Protein AF-A0A183NG36-F1 (afdb_monomer_lite)

Foldseek 3Di:
DDDDDLVSLVVLLVVLVVVLVVLVVVLVVVVVVLVVVVVVLLVVLVVLLVVVCVLCVLVVNNVVNVVDDRDDDDCVRCVVVVVDDDVVNVPDDDDDDPVRVVVVVVVVVVVVVVVVVVVVPCPVQVVCCVVPVRDPDCDVSNVLVDQDDDPPCVVVVPDPVPQDPVNVVVVVVNVVVRVVSVVVVVVVNVVSVVVSVVSVVVSVVSVVVSVVVVVVSVVVVVVSVVVSVVSVVSSVVSVVVSVVVVVVVVVVVVVVVVVVVVVVVVVVVVVVVVVVVVVVVVVVVVVVVVVVVLVVVVVVLCVVCVPPDDPVSVVVVVVSVPDDD

Structure (mmCIF, N/CA/C/O backbone):
data_AF-A0A183NG36-F1
#
_entry.id   AF-A0A183NG36-F1
#
loop_
_atom_site.group_PDB
_atom_site.id
_atom_site.type_symbol
_atom_site.label_atom_id
_atom_site.label_alt_id
_atom_site.label_comp_id
_atom_site.label_asym_id
_atom_site.label_entity_id
_atom_site.label_seq_id
_atom_site.pdbx_PDB_ins_code
_atom_site.Cartn_x
_atom_site.Cartn_y
_atom_site.Cartn_z
_atom_site.occupancy
_atom_site.B_iso_or_equiv
_atom_site.auth_seq_id
_atom_site.auth_comp_id
_atom_site.auth_asym_id
_atom_site.auth_atom_id
_atom_site.pdbx_PDB_model_num
ATOM 1 N N . MET A 1 1 ? -9.275 17.045 21.429 1.00 50.78 1 MET A N 1
ATOM 2 C CA . MET A 1 1 ? -10.747 17.154 21.447 1.00 50.78 1 MET A CA 1
ATOM 3 C C . MET A 1 1 ? -11.249 16.212 22.514 1.00 50.78 1 MET A C 1
ATOM 5 O O . MET A 1 1 ? -11.028 15.014 22.388 1.00 50.78 1 MET A O 1
ATOM 9 N N . GLU A 1 2 ? -11.826 16.744 23.582 1.00 58.56 2 GLU A N 1
ATOM 10 C CA . GLU A 1 2 ? -12.482 15.920 24.596 1.00 58.56 2 GLU A CA 1
ATOM 11 C C . GLU A 1 2 ? -13.844 15.473 24.047 1.00 58.56 2 GLU A C 1
ATOM 13 O O . GLU A 1 2 ? -14.632 16.294 23.582 1.00 58.56 2 GLU A O 1
ATOM 18 N N . LEU A 1 3 ? -14.077 14.160 24.006 1.00 77.44 3 LEU A N 1
ATOM 19 C CA . LEU A 1 3 ? -15.321 13.553 23.525 1.00 77.44 3 LEU A CA 1
ATOM 20 C C . LEU A 1 3 ? -16.112 13.085 24.741 1.00 77.44 3 LEU A C 1
ATOM 22 O O . LEU A 1 3 ? -15.644 12.216 25.477 1.00 77.44 3 LEU A O 1
ATOM 26 N N . TYR A 1 4 ? -17.306 13.639 24.936 1.00 76.81 4 TYR A N 1
ATOM 27 C CA . TYR A 1 4 ? -18.044 13.460 26.187 1.00 76.81 4 TYR A CA 1
ATOM 28 C C . TYR A 1 4 ? -19.113 12.369 26.110 1.00 76.81 4 TYR A C 1
ATOM 30 O O . TYR A 1 4 ? -19.394 11.723 27.112 1.00 76.81 4 TYR A O 1
ATOM 38 N N . THR A 1 5 ? -19.695 12.117 24.934 1.00 87.12 5 THR A N 1
ATOM 39 C CA . THR A 1 5 ? -20.793 11.141 24.789 1.00 87.12 5 THR A CA 1
ATOM 40 C C . THR A 1 5 ? -20.384 9.892 24.007 1.00 87.12 5 THR A C 1
ATOM 42 O O . THR A 1 5 ? -19.559 9.960 23.091 1.00 87.12 5 THR A O 1
ATOM 45 N N . ARG A 1 6 ? -21.022 8.749 24.313 1.00 89.25 6 ARG A N 1
ATOM 46 C CA . ARG A 1 6 ? -20.859 7.477 23.577 1.00 89.25 6 ARG A CA 1
ATOM 47 C C . ARG A 1 6 ? -21.038 7.666 22.066 1.00 89.25 6 ARG A C 1
ATOM 49 O O . ARG A 1 6 ? -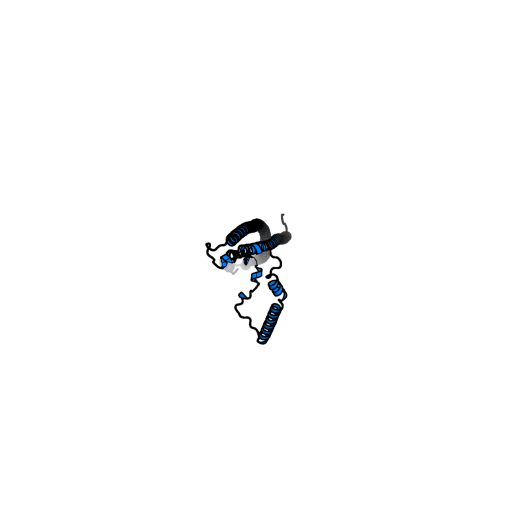20.209 7.212 21.281 1.00 89.25 6 ARG A O 1
ATOM 56 N N . MET A 1 7 ? -22.073 8.405 21.659 1.00 90.62 7 MET A N 1
ATOM 57 C CA . MET A 1 7 ? -22.365 8.666 20.243 1.00 90.62 7 MET A CA 1
ATOM 58 C C . MET A 1 7 ? -21.278 9.506 19.568 1.00 90.62 7 MET A C 1
ATOM 60 O O . MET A 1 7 ? -20.852 9.165 18.469 1.00 90.62 7 MET A O 1
ATOM 64 N N . GLN A 1 8 ? -20.763 10.552 20.227 1.00 91.81 8 GLN A N 1
ATOM 65 C CA . GLN A 1 8 ? -19.643 11.339 19.691 1.00 91.81 8 GLN A CA 1
ATOM 66 C C . GLN A 1 8 ? -18.391 10.479 19.477 1.00 91.81 8 GLN A C 1
ATOM 68 O O . GLN A 1 8 ? -17.745 10.603 18.440 1.00 91.81 8 GLN A O 1
ATOM 73 N N . LYS A 1 9 ? -18.071 9.568 20.409 1.00 91.88 9 LYS A N 1
ATOM 74 C CA . LYS A 1 9 ? -16.946 8.626 20.255 1.00 91.88 9 LYS A CA 1
ATOM 75 C C . LYS A 1 9 ? -17.150 7.696 19.050 1.00 91.88 9 LYS A C 1
ATOM 77 O O . LYS A 1 9 ? -16.212 7.485 18.284 1.00 91.88 9 LYS A O 1
ATOM 82 N N . ILE A 1 10 ? -18.365 7.177 18.847 1.00 93.12 10 ILE A N 1
ATOM 83 C CA . ILE A 1 10 ? -18.702 6.316 17.698 1.00 93.12 10 ILE A CA 1
ATOM 84 C C . ILE A 1 10 ? -18.588 7.088 16.379 1.00 93.12 10 ILE A C 1
ATOM 86 O O . ILE A 1 10 ? -17.933 6.612 15.451 1.00 93.12 10 ILE A O 1
ATOM 90 N N . TYR A 1 11 ? -19.162 8.291 16.294 1.00 94.75 11 TYR A N 1
ATOM 91 C CA . TYR A 1 11 ? -19.047 9.124 15.096 1.00 94.75 11 TYR A CA 1
ATOM 92 C C . TYR A 1 11 ? -17.594 9.487 14.796 1.00 94.75 11 TYR A C 1
ATOM 94 O O . TYR A 1 11 ? -17.170 9.395 13.647 1.00 94.75 11 TYR A O 1
ATOM 102 N N . GLN A 1 12 ? -16.798 9.799 15.821 1.00 94.25 12 GLN A N 1
ATOM 103 C CA . GLN A 1 12 ? -15.377 10.069 15.641 1.00 94.25 12 GLN A CA 1
ATOM 104 C C . GLN A 1 12 ? -14.630 8.859 15.062 1.00 94.25 12 GLN A C 1
ATOM 106 O O . GLN A 1 12 ? -13.787 9.037 14.188 1.00 94.25 12 GLN A O 1
ATOM 111 N N . ILE A 1 13 ? -14.946 7.630 15.491 1.00 95.00 13 ILE A N 1
ATOM 112 C CA . ILE A 1 13 ? -14.357 6.418 14.898 1.00 95.00 13 ILE A CA 1
ATOM 113 C C . ILE A 1 13 ? -14.669 6.342 13.399 1.00 95.00 13 ILE A C 1
ATOM 115 O O . ILE A 1 13 ? -13.782 6.016 12.613 1.00 95.00 13 ILE A O 1
ATOM 119 N N . VAL A 1 14 ? -15.906 6.640 12.994 1.00 96.12 14 VAL A N 1
ATOM 120 C CA . VAL A 1 14 ? -16.302 6.628 11.576 1.00 96.12 14 VAL A CA 1
ATOM 121 C C . VAL A 1 14 ? -15.552 7.703 10.787 1.00 96.12 14 VAL A C 1
ATOM 123 O O . VAL A 1 14 ? -15.008 7.401 9.730 1.00 96.12 14 VAL A O 1
ATOM 126 N N . LEU A 1 15 ? -15.442 8.921 11.324 1.00 95.94 15 LEU A N 1
ATOM 127 C CA . LEU A 1 15 ? -14.707 10.016 10.681 1.00 95.94 15 LEU A CA 1
ATOM 128 C C . LEU A 1 15 ? -13.212 9.710 10.527 1.00 95.94 15 LEU A C 1
ATOM 130 O O . LEU A 1 15 ? -12.635 9.990 9.482 1.00 95.94 15 LEU A O 1
ATOM 134 N N . ILE A 1 16 ? -12.583 9.102 11.537 1.00 95.69 16 ILE A N 1
ATOM 135 C CA . ILE A 1 16 ? -11.169 8.710 11.450 1.00 95.69 16 ILE A CA 1
ATOM 136 C C . ILE A 1 16 ? -10.981 7.593 10.414 1.00 95.69 16 ILE A C 1
ATOM 138 O O . ILE A 1 16 ? -10.020 7.623 9.652 1.00 95.69 16 ILE A O 1
ATOM 142 N N . LYS A 1 17 ? -11.908 6.629 10.330 1.00 96.50 17 LYS A N 1
ATOM 143 C CA . LYS A 1 17 ? -11.871 5.600 9.277 1.00 96.50 17 LYS A CA 1
ATOM 144 C C . LYS A 1 17 ? -11.971 6.205 7.877 1.00 96.50 17 LYS A C 1
ATOM 146 O O . LYS A 1 17 ? -11.234 5.776 6.994 1.00 96.50 17 LYS A O 1
ATOM 151 N N . ASP A 1 18 ? -12.845 7.191 7.685 1.00 96.88 18 ASP A N 1
ATOM 152 C CA . ASP A 1 18 ? -12.951 7.919 6.417 1.00 96.88 18 ASP A CA 1
ATOM 153 C C . ASP A 1 18 ? -11.660 8.693 6.106 1.00 96.88 18 ASP A C 1
ATOM 155 O O . ASP A 1 18 ? -11.151 8.632 4.991 1.00 96.88 18 ASP A O 1
ATOM 159 N N . ALA A 1 19 ? -11.053 9.342 7.105 1.00 95.75 19 ALA A N 1
ATOM 160 C CA . ALA A 1 19 ? -9.759 10.004 6.939 1.00 95.75 19 ALA A CA 1
ATOM 161 C C . ALA A 1 19 ? -8.656 9.020 6.505 1.00 95.75 19 ALA A C 1
ATOM 163 O O . ALA A 1 19 ? -7.934 9.304 5.550 1.00 95.75 19 ALA A O 1
ATOM 164 N N . ILE A 1 20 ? -8.570 7.840 7.134 1.00 96.38 20 ILE A N 1
ATOM 165 C CA . ILE A 1 20 ? -7.641 6.768 6.732 1.00 96.38 20 ILE A CA 1
ATOM 166 C C . ILE A 1 20 ? -7.901 6.342 5.286 1.00 96.38 20 ILE A C 1
ATOM 168 O O . ILE A 1 20 ? -6.954 6.177 4.517 1.00 96.38 20 ILE A O 1
ATOM 172 N N . TYR A 1 21 ? -9.169 6.164 4.904 1.00 96.81 21 TYR A N 1
ATOM 173 C CA . TYR A 1 21 ? -9.532 5.801 3.537 1.00 96.81 21 TYR A CA 1
ATOM 174 C C . TYR A 1 21 ? -9.052 6.854 2.530 1.00 96.81 21 TYR A C 1
ATOM 176 O O . TYR A 1 21 ? -8.354 6.506 1.582 1.00 96.81 21 TYR A O 1
ATOM 184 N N . ARG A 1 22 ? -9.306 8.142 2.785 1.00 96.25 22 ARG A N 1
ATOM 185 C CA . ARG A 1 22 ? -8.840 9.248 1.928 1.00 96.25 22 ARG A CA 1
ATOM 186 C C . ARG A 1 22 ? -7.319 9.337 1.845 1.00 96.25 22 ARG A C 1
ATOM 188 O O . ARG A 1 22 ? -6.784 9.654 0.787 1.00 96.25 22 ARG A O 1
ATOM 195 N N . MET A 1 23 ? -6.611 9.066 2.942 1.00 94.44 23 MET A N 1
ATOM 196 C CA . MET A 1 23 ? -5.145 9.026 2.943 1.00 94.44 23 MET A CA 1
ATOM 197 C C . MET A 1 23 ? -4.617 7.903 2.047 1.00 94.44 23 MET A C 1
ATOM 199 O O . MET A 1 23 ? -3.706 8.139 1.257 1.00 94.44 23 MET A O 1
ATOM 203 N N . LYS A 1 24 ? -5.218 6.708 2.135 1.00 95.12 24 LYS A N 1
ATOM 204 C CA . LYS A 1 24 ? -4.894 5.574 1.260 1.00 95.12 24 LYS A CA 1
ATOM 205 C C . LYS A 1 24 ? -5.210 5.897 -0.198 1.00 95.12 24 LYS A C 1
ATOM 207 O O . LYS A 1 24 ? -4.353 5.721 -1.049 1.00 95.12 24 LYS A O 1
ATOM 212 N N . GLU A 1 25 ? -6.391 6.441 -0.479 1.00 96.44 25 GLU A N 1
ATOM 213 C CA . GLU A 1 25 ? -6.803 6.815 -1.836 1.00 96.44 25 GLU A CA 1
ATOM 214 C C . GLU A 1 25 ? -5.874 7.876 -2.453 1.00 96.44 25 GLU A C 1
ATOM 216 O O . GLU A 1 25 ? -5.481 7.766 -3.610 1.00 96.44 25 GLU A O 1
ATOM 221 N N . SER A 1 26 ? -5.478 8.886 -1.673 1.00 95.12 26 SER A N 1
ATOM 222 C CA . SER A 1 26 ? -4.549 9.932 -2.114 1.00 95.12 26 SER A CA 1
ATOM 223 C C . SER A 1 26 ? -3.155 9.388 -2.437 1.00 95.12 26 SER A C 1
ATOM 225 O O . SER A 1 26 ? -2.530 9.823 -3.406 1.00 95.12 26 SER A O 1
ATOM 227 N N . PHE A 1 27 ? -2.661 8.430 -1.646 1.00 95.31 27 PHE A N 1
ATOM 228 C CA . PHE A 1 27 ? -1.394 7.768 -1.944 1.00 95.31 27 PHE A CA 1
ATOM 229 C C . PHE A 1 27 ? -1.512 6.846 -3.161 1.00 95.31 27 PHE A C 1
ATOM 231 O O . PHE A 1 27 ? -0.643 6.889 -4.024 1.00 95.31 27 PHE A O 1
ATOM 238 N N . ASN A 1 28 ? -2.593 6.069 -3.265 1.00 94.12 28 ASN A N 1
ATOM 239 C CA . ASN A 1 28 ? -2.817 5.174 -4.399 1.00 94.12 28 ASN A CA 1
ATOM 240 C C . ASN A 1 28 ? -2.836 5.947 -5.722 1.00 94.12 28 ASN A C 1
ATOM 242 O O . ASN A 1 28 ? -2.133 5.558 -6.638 1.00 94.12 28 ASN A O 1
ATOM 246 N N . LYS A 1 29 ? -3.499 7.111 -5.787 1.00 95.50 29 LYS A N 1
ATOM 247 C CA . LYS A 1 29 ? -3.456 7.978 -6.980 1.00 95.50 29 LYS A CA 1
ATOM 248 C C . LYS A 1 29 ? -2.029 8.380 -7.369 1.00 95.50 29 LYS A C 1
ATOM 250 O O . LYS A 1 29 ? -1.666 8.304 -8.534 1.00 95.50 29 LYS A O 1
ATOM 255 N N . GLN A 1 30 ? -1.204 8.767 -6.394 1.00 93.19 30 GLN A N 1
ATOM 256 C CA . GLN A 1 30 ? 0.207 9.094 -6.647 1.00 93.19 30 GLN A CA 1
ATOM 257 C C . GLN A 1 30 ? 1.020 7.872 -7.091 1.00 93.19 30 GLN A C 1
ATOM 259 O O . GLN A 1 30 ? 1.958 8.011 -7.874 1.00 93.19 30 GLN A O 1
ATOM 264 N N . PHE A 1 31 ? 0.694 6.689 -6.572 1.00 93.19 31 PHE A N 1
ATOM 265 C CA . PHE A 1 31 ? 1.330 5.439 -6.967 1.00 93.19 31 PHE A CA 1
ATOM 266 C C . PHE A 1 31 ? 0.948 5.045 -8.399 1.00 93.19 31 PHE A C 1
ATOM 268 O O . PHE A 1 31 ? 1.836 4.717 -9.179 1.00 93.19 31 PHE A O 1
ATOM 275 N N . ASP A 1 32 ? -0.327 5.164 -8.767 1.00 92.44 32 ASP A N 1
ATOM 276 C CA . ASP A 1 32 ? -0.828 4.884 -10.116 1.00 92.44 32 ASP A CA 1
ATOM 277 C C . ASP A 1 32 ? -0.183 5.829 -11.146 1.00 92.44 32 ASP A C 1
ATOM 279 O O . ASP A 1 32 ? 0.342 5.384 -12.165 1.00 92.44 32 ASP A O 1
ATOM 283 N N . GLU A 1 33 ? -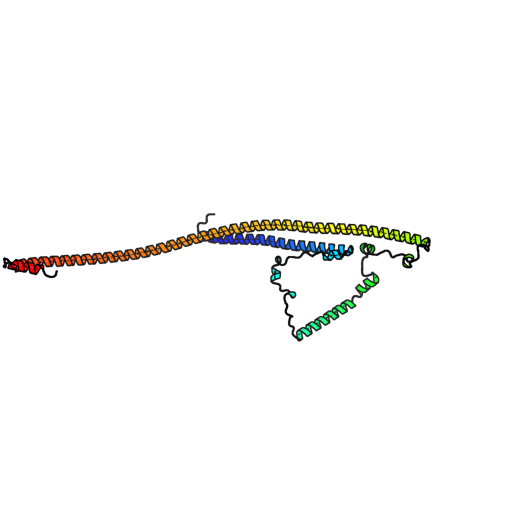0.095 7.129 -10.835 1.00 93.12 33 GLU A N 1
ATOM 284 C CA . GLU A 1 33 ? 0.644 8.101 -11.654 1.00 93.12 33 GLU A CA 1
ATOM 285 C C . GLU A 1 33 ? 2.124 7.707 -11.825 1.00 93.12 33 GLU A C 1
ATOM 287 O O . GLU A 1 33 ? 2.715 7.880 -12.894 1.00 93.12 33 GLU A O 1
ATOM 292 N N . PHE A 1 34 ? 2.754 7.176 -10.774 1.00 91.88 34 PHE A N 1
ATOM 293 C CA . PHE A 1 34 ? 4.143 6.723 -10.832 1.00 91.88 34 PHE A CA 1
ATOM 294 C C . PHE A 1 34 ? 4.308 5.432 -11.644 1.00 91.88 34 PHE A C 1
ATOM 296 O O . PHE A 1 34 ? 5.293 5.271 -12.369 1.00 91.88 34 PHE A O 1
ATOM 303 N N . TYR A 1 35 ? 3.327 4.536 -11.574 1.00 90.25 35 TYR A N 1
ATOM 304 C CA . TYR A 1 35 ? 3.270 3.325 -12.382 1.00 90.25 35 TYR A CA 1
ATOM 305 C C . TYR A 1 35 ? 3.167 3.659 -13.881 1.00 90.25 35 TYR A C 1
ATOM 307 O O . TYR A 1 35 ? 3.942 3.138 -14.688 1.00 90.25 35 TYR A O 1
ATOM 315 N N . GLU A 1 36 ? 2.315 4.617 -14.261 1.00 91.12 36 GLU A N 1
ATOM 316 C CA . GLU A 1 36 ? 2.234 5.115 -15.643 1.00 91.12 36 GLU A CA 1
ATOM 317 C C . GLU A 1 36 ? 3.553 5.748 -16.113 1.00 91.12 36 GLU A C 1
ATOM 319 O O . GLU A 1 36 ? 4.013 5.504 -17.236 1.00 91.12 36 GLU A O 1
ATOM 324 N N . LYS A 1 37 ? 4.218 6.522 -15.244 1.00 91.25 37 LYS A N 1
ATOM 325 C CA . LYS A 1 37 ? 5.555 7.057 -15.540 1.00 91.25 37 LYS A CA 1
ATOM 326 C C . LYS A 1 37 ? 6.561 5.943 -15.796 1.00 91.25 37 LYS A C 1
ATOM 328 O O . LYS A 1 37 ? 7.312 6.033 -16.767 1.00 91.25 37 LYS A O 1
ATOM 333 N N . LYS A 1 38 ? 6.565 4.881 -14.983 1.00 90.75 38 LYS A N 1
ATOM 334 C CA . LYS A 1 38 ? 7.438 3.717 -15.194 1.00 90.75 38 LYS A CA 1
ATOM 335 C C . LYS A 1 38 ? 7.201 3.087 -16.566 1.00 90.75 38 LYS A C 1
ATOM 337 O O . LYS A 1 38 ? 8.166 2.846 -17.292 1.00 90.75 38 LYS A O 1
ATOM 342 N N . ALA A 1 39 ? 5.941 2.893 -16.961 1.00 90.06 39 ALA A N 1
ATOM 343 C CA . ALA A 1 39 ? 5.592 2.372 -18.284 1.00 90.06 39 ALA A CA 1
ATOM 344 C C . ALA A 1 39 ? 6.126 3.269 -19.418 1.00 90.06 39 ALA A C 1
ATOM 346 O O . ALA A 1 39 ? 6.717 2.782 -20.386 1.00 90.06 39 ALA A O 1
ATOM 347 N N . SER A 1 40 ? 5.993 4.590 -19.271 1.00 90.69 40 SER A N 1
ATOM 348 C CA . SER A 1 40 ? 6.526 5.573 -20.222 1.00 90.69 40 SER A CA 1
ATOM 349 C C . SER A 1 40 ? 8.060 5.538 -20.305 1.00 90.69 40 SER A C 1
ATOM 351 O O . SER A 1 40 ? 8.625 5.496 -21.403 1.00 90.69 40 SER A O 1
ATOM 353 N N . HIS A 1 41 ? 8.754 5.473 -19.164 1.00 89.88 41 HIS A N 1
ATOM 354 C CA . HIS A 1 41 ? 10.213 5.348 -19.117 1.00 89.88 41 HIS A CA 1
ATOM 355 C C . HIS A 1 41 ? 10.701 4.039 -19.744 1.00 89.88 41 HIS A C 1
ATOM 357 O O . HIS A 1 41 ? 11.650 4.064 -20.529 1.00 89.88 41 HIS A O 1
ATOM 363 N N . LEU A 1 42 ? 10.029 2.916 -19.478 1.00 89.56 42 LEU A N 1
ATOM 364 C CA . LEU A 1 42 ? 10.331 1.628 -20.105 1.00 89.56 42 LEU A CA 1
ATOM 365 C C . LEU A 1 42 ? 10.155 1.685 -21.624 1.00 89.56 42 LEU A C 1
ATOM 367 O O . LEU A 1 42 ? 11.053 1.260 -22.352 1.00 89.56 42 LEU A O 1
ATOM 371 N N . SER A 1 43 ? 9.057 2.267 -22.111 1.00 89.31 43 SER A N 1
ATOM 372 C CA . SER A 1 43 ? 8.827 2.476 -23.546 1.00 89.31 43 SER A CA 1
ATOM 373 C C . SER A 1 43 ? 9.931 3.336 -24.174 1.00 89.31 43 SER A C 1
ATOM 375 O O . SER A 1 43 ? 10.532 2.962 -25.185 1.00 89.31 43 SER A O 1
ATOM 377 N N . ASN A 1 44 ? 10.306 4.442 -23.525 1.00 90.62 44 ASN A N 1
ATOM 378 C CA . ASN A 1 44 ? 11.401 5.297 -23.980 1.00 90.62 44 ASN A CA 1
ATOM 379 C C . ASN A 1 44 ? 12.735 4.526 -24.045 1.00 90.62 44 ASN A C 1
ATOM 381 O O . ASN A 1 44 ? 13.409 4.538 -25.078 1.00 90.62 44 ASN A O 1
ATOM 385 N N . ILE A 1 45 ? 13.083 3.766 -23.002 1.00 89.75 45 ILE A N 1
ATOM 386 C CA . ILE A 1 45 ? 14.284 2.920 -22.996 1.00 89.75 45 ILE A CA 1
ATOM 387 C C . ILE A 1 45 ? 14.219 1.874 -24.120 1.00 89.75 45 ILE A C 1
ATOM 389 O O . ILE A 1 45 ? 15.213 1.668 -24.810 1.00 89.75 45 ILE A O 1
ATOM 393 N N . GLN A 1 46 ? 13.064 1.261 -24.390 1.00 88.56 46 GLN A N 1
ATOM 394 C CA . GLN A 1 46 ? 12.903 0.308 -25.494 1.00 88.56 46 GLN A CA 1
ATOM 395 C C . GLN A 1 46 ? 13.132 0.949 -26.873 1.00 88.56 46 GLN A C 1
ATOM 397 O O . GLN A 1 46 ? 13.770 0.333 -27.735 1.00 88.56 46 GLN A O 1
ATOM 402 N N . THR A 1 47 ? 12.681 2.189 -27.094 1.00 89.19 47 THR A N 1
ATOM 403 C CA . THR A 1 47 ? 12.966 2.911 -28.350 1.00 89.19 47 THR A CA 1
ATOM 404 C C . THR A 1 47 ? 14.461 3.207 -28.506 1.00 89.19 47 THR A C 1
ATOM 406 O O . THR A 1 47 ? 15.035 2.956 -29.571 1.00 89.19 47 THR A O 1
ATOM 409 N N . LYS A 1 48 ? 15.130 3.638 -27.427 1.00 88.25 48 LYS A N 1
ATOM 410 C CA . LYS A 1 48 ? 16.583 3.868 -27.390 1.00 88.25 48 LYS A CA 1
ATOM 411 C C . LYS A 1 48 ? 17.372 2.575 -27.613 1.00 88.25 48 LYS A C 1
ATOM 413 O O . LYS A 1 48 ? 18.290 2.553 -28.431 1.00 88.25 48 LYS A O 1
ATOM 418 N N . LEU A 1 49 ? 16.964 1.468 -26.991 1.00 87.56 49 LEU A N 1
ATOM 419 C CA . LEU A 1 49 ? 17.549 0.141 -27.213 1.00 87.56 49 LEU A CA 1
ATOM 420 C C . LEU A 1 49 ? 17.355 -0.337 -28.656 1.00 87.56 49 LEU A C 1
ATOM 422 O O . LEU A 1 49 ? 18.259 -0.935 -29.234 1.00 87.56 49 LEU A O 1
ATOM 426 N N . SER A 1 50 ? 16.211 -0.041 -29.274 1.00 86.56 50 SER A N 1
ATOM 427 C CA . SER A 1 50 ? 15.970 -0.355 -30.688 1.00 86.56 50 SER A CA 1
ATOM 428 C C . SER A 1 50 ? 16.921 0.418 -31.606 1.00 86.56 50 SER A C 1
ATOM 430 O O . SER A 1 50 ? 17.430 -0.144 -32.575 1.00 86.56 50 SER A O 1
ATOM 432 N N . ARG A 1 51 ? 17.229 1.680 -31.277 1.00 86.56 51 ARG A N 1
ATOM 433 C CA . ARG A 1 51 ? 18.263 2.465 -31.968 1.00 86.56 51 ARG A CA 1
ATOM 434 C C . ARG A 1 51 ? 19.661 1.879 -31.754 1.00 86.56 51 ARG A C 1
ATOM 436 O O . ARG A 1 51 ? 20.382 1.711 -32.730 1.00 86.56 51 ARG A O 1
ATOM 443 N N . ILE A 1 52 ? 20.011 1.477 -30.531 1.00 86.56 52 ILE A N 1
ATOM 444 C CA . ILE A 1 52 ? 21.284 0.791 -30.236 1.00 86.56 52 ILE A CA 1
ATOM 445 C C . ILE A 1 52 ? 21.425 -0.502 -31.059 1.00 86.56 52 ILE A C 1
ATOM 447 O O . ILE A 1 52 ? 22.483 -0.759 -31.630 1.00 86.56 52 ILE A O 1
ATOM 451 N N . ARG A 1 53 ? 20.353 -1.296 -31.195 1.00 85.62 53 ARG A N 1
ATOM 452 C CA . ARG A 1 53 ? 20.349 -2.508 -32.037 1.00 85.62 53 ARG A CA 1
ATOM 453 C C . ARG A 1 53 ? 20.618 -2.198 -33.511 1.00 85.62 53 ARG A C 1
ATOM 455 O O . ARG A 1 53 ? 21.372 -2.935 -34.145 1.00 85.62 53 ARG A O 1
ATOM 462 N N . LYS A 1 54 ? 20.040 -1.114 -34.046 1.00 84.38 54 LYS A N 1
ATOM 463 C CA . LYS A 1 54 ? 20.329 -0.644 -35.413 1.00 84.38 54 LYS A CA 1
ATOM 464 C C . LYS A 1 54 ? 21.805 -0.277 -35.557 1.00 84.38 54 LYS A C 1
ATOM 466 O O . LYS A 1 54 ? 22.478 -0.856 -36.398 1.00 84.38 54 LYS A O 1
ATOM 471 N N . ILE A 1 55 ? 22.339 0.528 -34.637 1.00 83.44 55 ILE A N 1
ATOM 472 C CA . ILE A 1 55 ? 23.750 0.938 -34.669 1.00 83.44 55 ILE A CA 1
ATOM 473 C C . ILE A 1 55 ? 24.703 -0.269 -34.575 1.00 83.44 55 ILE A C 1
ATOM 475 O O . ILE A 1 55 ? 25.684 -0.338 -35.308 1.00 83.44 55 ILE A O 1
ATOM 479 N N . HIS A 1 56 ? 24.415 -1.273 -33.739 1.00 82.12 56 HIS A N 1
ATOM 480 C CA . HIS A 1 56 ? 25.217 -2.507 -33.702 1.00 82.12 56 HIS A CA 1
ATOM 481 C C . HIS A 1 56 ? 25.134 -3.332 -34.992 1.00 82.12 56 HIS A C 1
ATOM 483 O O . HIS A 1 56 ? 26.101 -4.012 -35.346 1.00 82.12 56 HIS A O 1
ATOM 489 N N . THR A 1 57 ? 23.999 -3.276 -35.693 1.00 81.81 57 THR A N 1
ATOM 490 C CA . THR A 1 57 ? 23.841 -3.891 -37.017 1.00 81.81 57 THR A CA 1
ATOM 491 C C . THR A 1 57 ? 24.695 -3.149 -38.048 1.00 81.81 57 THR A C 1
ATOM 493 O O . THR A 1 57 ? 25.420 -3.789 -38.808 1.00 81.81 57 THR A O 1
ATOM 496 N N . ASP A 1 58 ? 24.700 -1.814 -38.009 1.00 79.50 58 ASP A N 1
ATOM 497 C CA . ASP A 1 58 ? 25.512 -0.967 -38.892 1.00 79.50 58 ASP A CA 1
ATOM 498 C C . ASP A 1 58 ? 27.017 -1.109 -38.644 1.00 79.50 58 ASP A C 1
ATOM 500 O O . ASP A 1 58 ? 27.805 -1.120 -39.590 1.00 79.50 58 ASP A O 1
ATOM 504 N N . LEU A 1 59 ? 27.420 -1.320 -37.389 1.00 77.50 59 LEU A N 1
ATOM 505 C CA . LEU A 1 59 ? 28.799 -1.624 -36.999 1.00 77.50 59 LEU A CA 1
ATOM 506 C C . LEU A 1 59 ? 29.223 -3.073 -37.304 1.00 77.50 59 LEU A C 1
ATOM 508 O O . LEU A 1 59 ? 30.367 -3.434 -37.026 1.00 77.50 59 LEU A O 1
ATOM 512 N N . GLN A 1 60 ? 28.331 -3.908 -37.857 1.00 72.12 60 GLN A N 1
ATOM 513 C CA . GLN A 1 60 ? 28.559 -5.337 -38.117 1.00 72.12 60 GLN A CA 1
ATOM 514 C C . GLN A 1 60 ? 29.008 -6.118 -36.868 1.00 72.12 60 GLN A C 1
ATOM 516 O O . GLN A 1 60 ? 29.765 -7.087 -36.949 1.00 72.12 60 GLN A O 1
ATOM 521 N N . GLN A 1 61 ? 28.511 -5.731 -35.690 1.00 71.00 61 GLN A N 1
ATOM 522 C CA . GLN A 1 61 ? 28.773 -6.403 -34.414 1.00 71.00 61 GLN A CA 1
ATOM 523 C C . GLN A 1 61 ? 27.496 -7.065 -33.861 1.00 71.00 61 GLN A C 1
ATOM 525 O O . GLN A 1 61 ? 27.034 -6.728 -32.768 1.00 71.00 61 GLN A O 1
ATOM 530 N N . PRO A 1 62 ? 26.915 -8.059 -34.564 1.00 64.00 62 PRO A N 1
ATOM 531 C CA . PRO A 1 62 ? 25.652 -8.677 -34.159 1.00 64.00 62 PRO A CA 1
ATOM 532 C C . PRO A 1 62 ? 25.768 -9.509 -32.874 1.00 64.00 62 PRO A C 1
ATOM 534 O O . PRO A 1 62 ? 24.762 -9.801 -32.232 1.00 64.00 62 PRO A O 1
ATOM 537 N N . HIS A 1 63 ? 26.984 -9.884 -32.467 1.00 67.19 63 HIS A N 1
ATOM 538 C CA . HIS A 1 63 ? 27.221 -10.615 -31.221 1.00 67.19 63 HIS A CA 1
ATOM 539 C C . HIS A 1 63 ? 26.827 -9.796 -29.980 1.00 67.19 63 HIS A C 1
ATOM 541 O O . HIS A 1 63 ? 26.312 -10.366 -29.022 1.00 67.19 63 HIS A O 1
ATOM 547 N N . LEU A 1 64 ? 26.976 -8.466 -30.024 1.00 68.06 64 LEU A N 1
ATOM 548 C CA . LEU A 1 64 ? 26.613 -7.570 -28.919 1.00 68.06 64 LEU A CA 1
ATOM 549 C C . LEU A 1 64 ? 25.095 -7.412 -28.762 1.00 68.06 64 LEU A C 1
ATOM 551 O O . LEU A 1 64 ? 24.613 -7.178 -27.659 1.00 68.06 64 LEU A O 1
ATOM 555 N N . ILE A 1 65 ? 24.324 -7.637 -29.832 1.00 68.19 65 ILE A N 1
ATOM 556 C CA . ILE A 1 65 ? 22.855 -7.553 -29.820 1.00 68.19 65 ILE A CA 1
ATOM 557 C C . ILE A 1 65 ? 22.244 -8.588 -28.865 1.00 68.19 65 ILE A C 1
ATOM 559 O O . ILE A 1 65 ? 21.247 -8.300 -28.206 1.00 68.19 65 ILE A O 1
ATOM 563 N N . LYS A 1 66 ? 22.862 -9.771 -28.736 1.00 63.38 66 LYS A N 1
ATOM 564 C CA . LYS A 1 66 ? 22.387 -10.839 -27.839 1.00 63.38 66 LYS A CA 1
ATOM 565 C C . LYS A 1 66 ? 22.465 -10.470 -26.356 1.00 63.38 66 LYS A C 1
ATOM 567 O O . LYS A 1 66 ? 21.727 -11.043 -25.564 1.00 63.38 66 LYS A O 1
ATOM 572 N N . HIS A 1 67 ? 23.332 -9.530 -25.987 1.00 66.31 67 HIS A N 1
ATOM 573 C CA . HIS A 1 67 ? 23.509 -9.095 -24.600 1.00 66.31 67 HIS A CA 1
ATOM 574 C C . HIS A 1 67 ? 22.565 -7.948 -24.198 1.00 66.31 67 HIS A C 1
ATOM 576 O O . HIS A 1 67 ? 22.485 -7.606 -23.022 1.00 66.31 67 HIS A O 1
ATOM 582 N N . LEU A 1 68 ? 21.823 -7.367 -25.149 1.00 70.44 68 LEU A N 1
ATOM 583 C CA . LEU A 1 68 ? 20.859 -6.293 -24.898 1.00 70.44 68 LEU A CA 1
ATOM 584 C C . LEU A 1 68 ? 19.492 -6.866 -24.501 1.00 70.44 68 LEU A C 1
ATOM 586 O O . LEU A 1 68 ? 18.575 -6.977 -25.326 1.00 70.44 68 LEU A O 1
ATOM 590 N N . THR A 1 69 ? 19.353 -7.203 -23.219 1.00 70.25 69 THR A N 1
ATOM 591 C CA . THR A 1 69 ? 18.065 -7.569 -22.620 1.00 70.25 69 THR A CA 1
ATOM 592 C C . THR A 1 69 ? 17.121 -6.368 -22.637 1.00 70.25 69 THR A C 1
ATOM 594 O O . THR A 1 69 ? 17.468 -5.279 -22.181 1.00 70.25 69 THR A O 1
ATOM 597 N N . SER A 1 70 ? 15.916 -6.554 -23.178 1.00 74.12 70 SER A N 1
ATOM 598 C CA . SER A 1 70 ? 14.866 -5.536 -23.110 1.00 74.12 70 SER A CA 1
ATOM 599 C C . SER A 1 70 ? 14.285 -5.497 -21.697 1.00 74.12 70 SER A C 1
ATOM 601 O O . SER A 1 70 ? 13.825 -6.542 -21.233 1.00 74.12 70 SER A O 1
ATOM 603 N N . PRO A 1 71 ? 14.266 -4.334 -21.027 1.00 78.44 71 PRO A N 1
ATOM 604 C CA . PRO A 1 71 ? 13.632 -4.210 -19.728 1.00 78.44 71 PRO A CA 1
ATOM 605 C C . PRO A 1 71 ? 12.120 -4.413 -19.878 1.00 78.44 71 PRO A C 1
ATOM 607 O O . PRO A 1 71 ? 11.501 -3.943 -20.842 1.00 78.44 71 PRO A O 1
ATOM 610 N N . LYS A 1 72 ? 11.561 -5.160 -18.932 1.00 80.38 72 LYS A N 1
ATOM 611 C CA . LYS A 1 72 ? 10.144 -5.504 -18.808 1.00 80.38 72 LYS A CA 1
ATOM 612 C C . LYS A 1 72 ? 9.728 -5.295 -17.355 1.00 80.38 72 LYS A C 1
ATOM 614 O O . LYS A 1 72 ? 10.599 -5.227 -16.488 1.00 80.38 72 LYS A O 1
ATOM 619 N N . PHE A 1 73 ? 8.425 -5.193 -17.121 1.00 81.56 73 PHE A N 1
ATOM 620 C CA . PHE A 1 73 ? 7.883 -5.303 -15.774 1.00 81.56 73 PHE A CA 1
ATOM 621 C C . PHE A 1 73 ? 8.198 -6.682 -15.199 1.00 81.56 73 PHE A C 1
ATOM 623 O O . PHE A 1 73 ? 8.258 -7.676 -15.934 1.00 81.56 73 PHE A O 1
ATOM 630 N N . ASP A 1 74 ? 8.458 -6.708 -13.899 1.00 82.19 74 ASP A N 1
ATOM 631 C CA . ASP A 1 74 ? 8.582 -7.956 -13.157 1.00 82.19 74 ASP A CA 1
ATOM 632 C C . ASP A 1 74 ? 7.173 -8.560 -12.981 1.00 82.19 74 ASP A C 1
ATOM 634 O O . ASP A 1 74 ? 6.230 -7.792 -12.765 1.00 82.19 74 ASP A O 1
ATOM 638 N N . PRO A 1 75 ? 6.982 -9.889 -13.082 1.00 78.44 75 PRO A N 1
ATOM 639 C CA . PRO A 1 75 ? 5.689 -10.521 -12.812 1.00 78.44 75 PRO A CA 1
ATOM 640 C C . PRO A 1 75 ? 5.048 -10.096 -11.481 1.00 78.44 75 PRO A C 1
ATOM 642 O O . PRO A 1 75 ? 3.828 -9.967 -11.406 1.00 78.44 75 PRO A O 1
ATOM 645 N N . ASP A 1 76 ? 5.854 -9.812 -10.453 1.00 80.62 76 ASP A N 1
ATOM 646 C CA . ASP A 1 76 ? 5.356 -9.360 -9.146 1.00 80.62 76 ASP A CA 1
ATOM 647 C C . ASP A 1 76 ? 4.743 -7.943 -9.181 1.00 80.62 76 ASP A C 1
ATOM 649 O O . ASP A 1 76 ? 3.977 -7.560 -8.293 1.00 80.62 76 ASP A O 1
ATOM 653 N N . GLU A 1 77 ? 5.061 -7.147 -10.203 1.00 80.25 77 GLU A N 1
ATOM 654 C CA . GLU A 1 77 ? 4.562 -5.779 -10.384 1.00 80.25 77 GLU A CA 1
ATOM 655 C C . GLU A 1 77 ? 3.250 -5.718 -11.174 1.00 80.25 77 GLU A C 1
ATOM 657 O O . GLU A 1 77 ? 2.578 -4.685 -11.169 1.00 80.25 77 GLU A O 1
ATOM 662 N N . GLU A 1 78 ? 2.874 -6.813 -11.837 1.00 79.94 78 GLU A N 1
ATOM 663 C CA . GLU A 1 78 ? 1.635 -6.946 -12.601 1.00 79.94 78 GLU A CA 1
ATOM 664 C C . GLU A 1 78 ? 0.754 -8.048 -11.989 1.00 79.94 78 GLU A C 1
ATOM 666 O O . GLU A 1 78 ? 0.597 -9.124 -12.570 1.00 79.94 78 GLU A O 1
ATOM 671 N N . PRO A 1 79 ? 0.110 -7.799 -10.831 1.00 75.44 79 PRO A N 1
ATOM 672 C CA . PRO A 1 79 ? -0.709 -8.809 -10.156 1.00 75.44 79 PRO A CA 1
ATOM 673 C C . PRO A 1 79 ? -1.895 -9.285 -11.008 1.00 75.44 79 PRO A C 1
ATOM 675 O O . PRO A 1 79 ? -2.437 -10.362 -10.769 1.00 75.44 79 PRO A O 1
ATOM 678 N N . GLU A 1 80 ? -2.297 -8.508 -12.017 1.00 78.62 80 GLU A N 1
ATOM 679 C CA . GLU A 1 80 ? -3.326 -8.894 -12.981 1.00 78.62 80 GLU A CA 1
ATOM 680 C C . GLU A 1 80 ? -2.915 -10.104 -13.833 1.00 78.62 80 GLU A C 1
ATOM 682 O O . GLU A 1 80 ? -3.782 -10.900 -14.198 1.00 78.62 80 GLU A O 1
ATOM 687 N N . GLN A 1 81 ? -1.613 -10.305 -14.084 1.00 75.75 81 GLN A N 1
ATOM 688 C CA . GLN A 1 81 ? -1.116 -11.471 -14.821 1.00 75.75 81 GLN A CA 1
ATOM 689 C C . GLN A 1 81 ? -1.428 -12.788 -14.107 1.00 75.75 81 GLN A C 1
ATOM 691 O O . GLN A 1 81 ? -1.638 -13.793 -14.775 1.00 75.75 81 GLN A O 1
ATOM 696 N N . LEU A 1 82 ? -1.562 -12.790 -12.775 1.00 76.69 82 LEU A N 1
ATOM 697 C CA . LEU A 1 82 ? -1.938 -13.987 -12.013 1.00 76.69 82 LEU A CA 1
ATOM 698 C C . LEU A 1 82 ? -3.321 -14.532 -12.412 1.00 76.69 82 LEU A C 1
ATOM 700 O O . LEU A 1 82 ? -3.599 -15.719 -12.251 1.00 76.69 82 LEU A O 1
ATOM 704 N N . PHE A 1 83 ? -4.208 -13.669 -12.914 1.00 80.38 83 PHE A N 1
ATOM 705 C CA . PHE A 1 83 ? -5.543 -14.063 -13.364 1.00 80.38 83 PHE A CA 1
ATOM 706 C C . PHE A 1 83 ? -5.584 -14.470 -14.841 1.00 80.38 83 PHE A C 1
ATOM 708 O O . PHE A 1 83 ? -6.623 -14.937 -15.314 1.00 80.38 83 PHE A O 1
ATOM 715 N N . ILE A 1 84 ? -4.483 -14.294 -15.574 1.00 80.56 84 ILE A N 1
ATOM 716 C CA . ILE A 1 84 ? -4.384 -14.611 -16.994 1.00 80.56 84 ILE A CA 1
ATOM 717 C C . ILE A 1 84 ? -3.686 -15.961 -17.128 1.00 80.56 84 ILE A C 1
ATOM 719 O O . ILE A 1 84 ? -2.484 -16.072 -16.929 1.00 80.56 84 ILE A O 1
ATOM 723 N N . VAL A 1 85 ? -4.447 -16.986 -17.509 1.00 79.81 85 VAL A N 1
ATOM 724 C CA . VAL A 1 85 ? -3.876 -18.295 -17.843 1.00 79.81 85 VAL A CA 1
ATOM 725 C C . VAL A 1 85 ? -3.288 -18.219 -19.245 1.00 79.81 85 VAL A C 1
ATOM 727 O O . VAL A 1 85 ? -4.008 -17.932 -20.207 1.00 79.81 85 VAL A O 1
ATOM 730 N N . THR A 1 86 ? -1.988 -18.466 -19.364 1.00 80.69 86 THR A N 1
ATOM 731 C CA . THR A 1 86 ? -1.320 -18.550 -20.667 1.00 80.69 86 THR A CA 1
ATOM 732 C C . THR A 1 86 ? -1.513 -19.937 -21.284 1.00 80.69 86 THR A C 1
ATOM 734 O O . THR A 1 86 ? -1.629 -20.934 -20.575 1.00 80.69 86 THR A O 1
ATOM 737 N N . ASP A 1 87 ? -1.547 -20.034 -22.618 1.00 80.06 87 ASP A N 1
ATOM 738 C CA . ASP A 1 87 ? -1.695 -21.329 -23.308 1.00 80.06 87 ASP A CA 1
ATOM 739 C C . ASP A 1 87 ? -0.556 -22.307 -22.951 1.00 80.06 87 ASP A C 1
ATOM 741 O O . ASP A 1 87 ? -0.762 -23.519 -22.939 1.00 80.06 87 ASP A O 1
ATOM 745 N N . ASP A 1 88 ? 0.617 -21.778 -22.590 1.00 81.38 88 ASP A N 1
ATOM 746 C CA . ASP A 1 88 ? 1.787 -22.548 -22.158 1.00 81.38 88 ASP A CA 1
ATOM 747 C C . ASP A 1 88 ? 1.591 -23.224 -20.784 1.00 81.38 88 ASP A C 1
ATOM 749 O O . ASP A 1 88 ? 2.224 -24.240 -20.492 1.00 81.38 88 ASP A O 1
ATOM 753 N N . GLU A 1 89 ? 0.694 -22.703 -19.940 1.00 81.25 89 GLU A N 1
ATOM 754 C CA . GLU A 1 89 ? 0.313 -23.322 -18.662 1.00 81.25 89 GLU A CA 1
ATOM 755 C C . GLU A 1 89 ? -0.678 -24.481 -18.853 1.00 81.25 89 GLU A C 1
ATOM 757 O O . GLU A 1 89 ? -0.822 -25.348 -17.982 1.00 81.25 89 GLU A O 1
ATOM 762 N N . ILE A 1 90 ? -1.351 -24.537 -20.006 1.00 79.69 90 ILE A N 1
ATOM 763 C CA . ILE A 1 90 ? -2.333 -25.568 -20.334 1.00 79.69 90 ILE A CA 1
ATOM 764 C C . ILE A 1 90 ? -1.617 -26.736 -21.018 1.00 79.69 90 ILE A C 1
ATOM 766 O O . ILE A 1 90 ? -1.471 -26.813 -22.232 1.00 79.69 90 ILE A O 1
ATOM 770 N N . THR A 1 91 ? -1.219 -27.718 -20.215 1.00 81.88 91 THR A N 1
ATOM 771 C CA . THR A 1 91 ? -0.554 -28.949 -20.692 1.00 81.88 91 THR A CA 1
ATOM 772 C C . THR A 1 91 ? -1.466 -29.909 -21.465 1.00 81.88 91 THR A C 1
ATOM 774 O O . THR A 1 91 ? -0.987 -30.885 -22.043 1.00 81.88 91 THR A O 1
ATOM 777 N N . VAL A 1 92 ? -2.780 -29.669 -21.472 1.00 83.50 92 VAL A N 1
ATOM 778 C CA . VAL A 1 92 ? -3.768 -30.537 -22.121 1.00 83.50 92 VAL A CA 1
ATOM 779 C C . VAL A 1 92 ? -4.105 -30.000 -23.506 1.00 83.50 92 VAL A C 1
ATOM 781 O O . VAL A 1 92 ? -4.550 -28.863 -23.651 1.00 83.50 92 VAL A O 1
ATOM 784 N N . GLU A 1 93 ? -3.961 -30.844 -24.529 1.00 77.88 93 GLU A N 1
ATOM 785 C CA . GLU A 1 93 ? -4.364 -30.496 -25.890 1.00 77.88 93 GLU A CA 1
ATOM 786 C C . GLU A 1 93 ? -5.867 -30.199 -25.951 1.00 77.88 93 GLU A C 1
ATOM 788 O O . GLU A 1 93 ? -6.712 -30.995 -25.527 1.00 77.88 93 GLU A O 1
ATOM 793 N N . LYS A 1 94 ? -6.216 -29.033 -26.501 1.00 80.88 94 LYS A N 1
ATOM 794 C CA . LYS A 1 94 ? -7.609 -28.636 -26.699 1.00 80.88 94 LYS A CA 1
ATOM 795 C C . LYS A 1 94 ? -8.301 -29.636 -27.627 1.00 80.88 94 LYS A C 1
ATOM 797 O O . LYS A 1 94 ? -7.939 -29.760 -28.795 1.00 80.88 94 LYS A O 1
ATOM 802 N N . TYR A 1 95 ? -9.321 -30.326 -27.121 1.00 81.81 95 TYR A N 1
ATOM 803 C CA . TYR A 1 95 ? -10.113 -31.244 -27.933 1.00 81.81 95 TYR A CA 1
ATOM 804 C C . TYR A 1 95 ? -10.974 -30.469 -28.940 1.00 81.81 95 TYR A C 1
ATOM 806 O O . TYR A 1 95 ? -11.742 -29.582 -28.563 1.00 81.81 95 TYR A O 1
ATOM 814 N N . PHE A 1 96 ? -10.874 -30.843 -30.214 1.00 80.31 96 PHE A N 1
ATOM 815 C CA . PHE A 1 96 ? -11.703 -30.321 -31.297 1.00 80.31 96 PHE A CA 1
ATOM 816 C C . PHE A 1 96 ? -12.598 -31.433 -31.841 1.00 80.31 96 PHE A C 1
ATOM 818 O O . PHE A 1 96 ? -12.148 -32.565 -32.028 1.00 80.31 96 PHE A O 1
ATOM 825 N N . SER A 1 97 ? -13.862 -31.115 -32.131 1.00 86.56 97 SER A N 1
ATOM 826 C CA . SER A 1 97 ? -14.726 -32.066 -32.835 1.00 86.56 97 SER A CA 1
ATOM 827 C C . SER A 1 97 ? -14.243 -32.268 -34.285 1.00 86.56 97 SER A C 1
ATOM 829 O O . SER A 1 97 ? -13.604 -31.373 -34.848 1.00 86.56 97 SER A O 1
ATOM 831 N N . PRO A 1 98 ? -14.561 -33.405 -34.935 1.00 85.56 98 PRO A N 1
ATOM 832 C CA . PRO A 1 98 ? -14.161 -33.661 -36.323 1.00 85.56 98 PRO A CA 1
ATOM 833 C C . PRO A 1 98 ? -14.614 -32.570 -37.309 1.00 85.56 98 PRO A C 1
ATOM 835 O O . PRO A 1 98 ? -13.897 -32.241 -38.250 1.00 85.56 98 PRO A O 1
ATOM 838 N N . GLU A 1 99 ? -15.782 -31.974 -37.065 1.00 83.94 99 GLU A N 1
ATOM 839 C CA . GLU A 1 99 ? -16.343 -30.890 -37.878 1.00 83.94 99 GLU A CA 1
ATOM 840 C C . GLU A 1 99 ? -15.578 -29.569 -37.680 1.00 83.94 99 GLU A C 1
ATOM 842 O O . GLU A 1 99 ? -15.231 -28.898 -38.651 1.00 83.94 99 GLU A O 1
ATOM 847 N N . GLN A 1 100 ? -15.201 -29.245 -36.436 1.00 83.38 100 GLN A N 1
ATOM 848 C CA . GLN A 1 100 ? -14.365 -28.078 -36.129 1.00 83.38 100 GLN A CA 1
ATOM 849 C C . GLN A 1 100 ? -12.949 -28.216 -36.703 1.00 83.38 100 GLN A C 1
ATOM 851 O O . GLN A 1 100 ? -12.382 -27.241 -37.191 1.00 83.38 100 GLN A O 1
ATOM 856 N N . LEU A 1 101 ? -12.379 -29.424 -36.688 1.00 82.88 101 LEU A N 1
ATOM 857 C CA . LEU A 1 101 ? -11.091 -29.719 -37.324 1.00 82.88 101 LEU A CA 1
ATOM 858 C C . LEU A 1 101 ? -11.135 -29.480 -38.836 1.00 82.88 101 LEU A C 1
ATOM 860 O O . LEU A 1 101 ? -10.220 -28.852 -39.372 1.00 82.88 101 LEU A O 1
ATOM 864 N N . ALA A 1 102 ? -12.197 -29.927 -39.513 1.00 86.75 102 ALA A N 1
ATOM 865 C CA . ALA A 1 102 ? -12.381 -29.690 -40.943 1.00 86.75 102 ALA A CA 1
ATOM 866 C C . ALA A 1 102 ? -12.501 -28.190 -41.265 1.00 86.75 102 ALA A C 1
ATOM 868 O O . ALA A 1 102 ? -11.883 -27.709 -42.216 1.00 86.75 102 ALA A O 1
ATOM 869 N N . GLU A 1 103 ? -13.225 -27.426 -40.442 1.00 86.75 103 GLU A N 1
ATOM 870 C CA . GLU A 1 103 ? -13.366 -25.979 -40.627 1.00 86.75 103 GLU A CA 1
ATOM 871 C C . GLU A 1 103 ? -12.045 -25.223 -40.384 1.00 86.75 103 GLU A C 1
ATOM 873 O O . GLU A 1 103 ? -11.686 -24.325 -41.150 1.00 86.75 103 GLU A O 1
ATOM 878 N N . ILE A 1 104 ? -11.275 -25.614 -39.361 1.00 85.06 104 ILE A N 1
ATOM 879 C CA . ILE A 1 104 ? -9.948 -25.044 -39.077 1.00 85.06 104 ILE A CA 1
ATOM 880 C C . ILE A 1 104 ? -8.968 -25.354 -40.215 1.00 85.06 104 ILE A C 1
ATOM 882 O O . ILE A 1 104 ? -8.197 -24.479 -40.612 1.00 85.06 104 ILE A O 1
ATOM 886 N N . GLN A 1 105 ? -8.991 -26.571 -40.762 1.00 84.56 105 GLN A N 1
ATOM 887 C CA . GLN A 1 105 ? -8.146 -26.945 -41.898 1.00 84.56 105 GLN A CA 1
ATOM 888 C C . GLN A 1 105 ? -8.513 -26.168 -43.164 1.00 84.56 105 GLN A C 1
ATOM 890 O O . GLN A 1 105 ? -7.619 -25.658 -43.835 1.00 84.56 105 GLN A O 1
ATOM 895 N N . LEU A 1 106 ? -9.807 -26.005 -43.456 1.00 88.62 106 LEU A N 1
ATOM 896 C CA . LEU A 1 106 ? -10.273 -25.174 -44.569 1.00 88.62 106 LEU A CA 1
ATOM 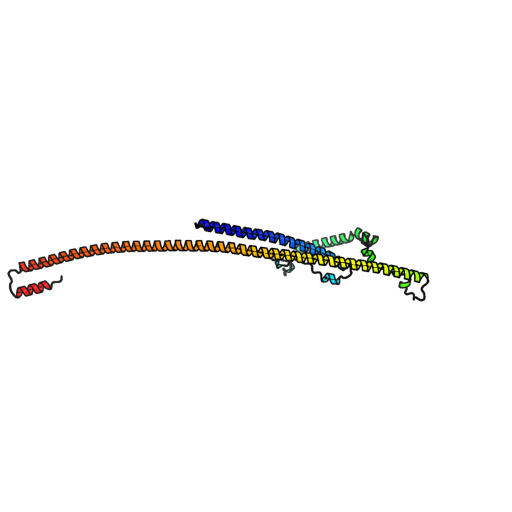897 C C . LEU A 1 106 ? -9.827 -23.716 -44.416 1.00 88.62 106 LEU A C 1
ATOM 899 O O . LEU A 1 106 ? -9.327 -23.132 -45.376 1.00 88.62 106 LEU A O 1
ATOM 903 N N . LYS A 1 107 ? -9.944 -23.144 -43.210 1.00 87.12 107 LYS A N 1
ATOM 904 C CA . LYS A 1 107 ? -9.450 -21.788 -42.919 1.00 87.12 107 LYS A CA 1
ATOM 905 C C . LYS A 1 107 ? -7.935 -21.681 -43.097 1.00 87.12 107 LYS A C 1
ATOM 907 O O . LYS A 1 107 ? -7.483 -20.755 -43.762 1.00 87.12 107 LYS A O 1
ATOM 912 N N . ARG A 1 108 ? -7.154 -22.649 -42.595 1.00 86.69 108 ARG A N 1
ATOM 913 C CA . ARG A 1 108 ? -5.694 -22.681 -42.804 1.00 86.69 108 ARG A CA 1
ATOM 914 C C . ARG A 1 108 ? -5.323 -22.736 -44.284 1.00 86.69 108 ARG A C 1
ATOM 916 O O . ARG A 1 108 ? -4.482 -21.955 -44.711 1.00 86.69 108 ARG A O 1
ATOM 923 N N . LEU A 1 109 ? -5.964 -23.606 -45.064 1.00 88.75 109 LEU A N 1
ATOM 924 C CA . LEU A 1 109 ? -5.709 -23.721 -46.504 1.00 88.75 109 LEU A CA 1
ATOM 925 C C . LEU A 1 109 ? -6.075 -22.430 -47.248 1.00 88.75 109 LEU A C 1
ATOM 927 O O . LEU A 1 109 ? -5.310 -21.972 -48.094 1.00 88.75 109 LEU A O 1
ATOM 931 N N . ALA A 1 110 ? -7.201 -21.803 -46.899 1.00 88.06 110 ALA A N 1
ATOM 932 C CA . ALA A 1 110 ? -7.606 -20.525 -47.478 1.00 88.06 110 ALA A CA 1
ATOM 933 C C . ALA A 1 110 ? -6.623 -19.388 -47.135 1.00 88.06 110 ALA A C 1
ATOM 935 O O . ALA A 1 110 ? -6.281 -18.588 -48.008 1.00 88.06 110 ALA A O 1
ATOM 936 N N . ASP A 1 111 ? -6.129 -19.324 -45.895 1.00 83.94 111 ASP A N 1
ATOM 937 C CA . ASP A 1 111 ? -5.119 -18.343 -45.483 1.00 83.94 111 ASP A CA 1
ATOM 938 C C . ASP A 1 111 ? -3.756 -18.601 -46.147 1.00 83.94 111 ASP A C 1
ATOM 940 O O . ASP A 1 111 ? -3.072 -17.654 -46.542 1.00 83.94 111 ASP A O 1
ATOM 944 N N . GLU A 1 112 ? -3.360 -19.863 -46.333 1.00 84.38 112 GLU A N 1
ATOM 945 C CA . GLU A 1 112 ? -2.150 -20.234 -47.075 1.00 84.38 112 GLU A CA 1
ATOM 946 C C . GLU A 1 112 ? -2.249 -19.866 -48.557 1.00 84.38 112 GLU A C 1
ATOM 948 O O . GLU A 1 112 ? -1.301 -19.308 -49.115 1.00 84.38 112 GLU A O 1
ATOM 953 N N . GLU A 1 113 ? -3.397 -20.107 -49.193 1.00 84.38 113 GLU A N 1
ATOM 954 C CA . GLU A 1 113 ? -3.655 -19.647 -50.556 1.00 84.38 113 GLU A CA 1
ATOM 955 C C . GLU A 1 113 ? -3.645 -18.122 -50.653 1.00 84.38 113 GLU A C 1
ATOM 957 O O . GLU A 1 113 ? -3.077 -17.582 -51.607 1.00 84.38 113 GLU A O 1
ATOM 962 N N . ARG A 1 114 ? -4.216 -17.415 -49.668 1.00 81.81 114 ARG A N 1
ATOM 963 C CA . ARG A 1 114 ? -4.180 -15.947 -49.612 1.00 81.81 114 ARG A CA 1
ATOM 964 C C . ARG A 1 114 ? -2.742 -15.446 -49.504 1.00 81.81 114 ARG A C 1
ATOM 966 O O . ARG A 1 114 ? -2.322 -14.650 -50.337 1.00 81.81 114 ARG A O 1
ATOM 973 N N . ARG A 1 115 ? -1.943 -16.007 -48.591 1.00 77.38 115 ARG A N 1
ATOM 974 C CA . ARG A 1 115 ? -0.508 -15.696 -48.457 1.00 77.38 115 ARG A CA 1
ATOM 975 C C . ARG A 1 115 ? 0.290 -16.036 -49.713 1.00 77.38 115 ARG A C 1
ATOM 977 O O . ARG A 1 115 ? 1.258 -15.351 -50.035 1.00 77.38 115 ARG A O 1
ATOM 984 N N . ARG A 1 116 ? -0.078 -17.097 -50.434 1.00 77.25 116 ARG A N 1
ATOM 985 C CA . ARG A 1 116 ? 0.571 -17.473 -51.696 1.00 77.25 116 ARG A CA 1
ATOM 986 C C . ARG A 1 116 ? 0.229 -16.494 -52.819 1.00 77.25 116 ARG A C 1
ATOM 988 O O . ARG A 1 116 ? 1.122 -16.153 -53.587 1.00 77.25 116 ARG A O 1
ATOM 995 N N . LYS A 1 117 ? -1.020 -16.027 -52.894 1.00 76.44 117 LYS A N 1
ATOM 996 C CA . LYS A 1 117 ? -1.459 -14.986 -53.837 1.00 76.44 117 LYS A CA 1
ATOM 997 C C . LYS A 1 117 ? -0.806 -13.639 -53.530 1.00 76.44 117 LYS A C 1
ATOM 999 O O . LYS A 1 117 ? -0.252 -13.041 -54.439 1.00 76.44 117 LYS A O 1
ATOM 1004 N N . GLU A 1 118 ? -0.744 -13.235 -52.263 1.00 72.94 118 GLU A N 1
ATOM 1005 C CA . GLU A 1 118 ? -0.030 -12.023 -51.828 1.00 72.94 118 GLU A CA 1
ATOM 1006 C C . GLU A 1 118 ? 1.457 -12.065 -52.228 1.00 72.94 118 GLU A C 1
ATOM 1008 O O . GLU A 1 118 ? 1.980 -11.100 -52.770 1.00 72.94 118 GLU A O 1
ATOM 1013 N N . LYS A 1 119 ? 2.131 -13.215 -52.079 1.00 67.19 119 LYS A N 1
ATOM 1014 C CA . LYS A 1 119 ? 3.519 -13.393 -52.552 1.00 67.19 119 LYS A CA 1
ATOM 1015 C C . LYS A 1 119 ? 3.674 -13.358 -54.078 1.00 67.19 119 LYS A C 1
ATOM 1017 O O . LYS A 1 119 ? 4.765 -13.065 -54.565 1.00 67.19 119 LYS A O 1
ATOM 1022 N N . LEU A 1 120 ? 2.632 -13.708 -54.833 1.00 65.56 120 LEU A N 1
ATOM 1023 C CA . LEU A 1 120 ? 2.628 -13.630 -56.298 1.00 65.56 120 LEU A CA 1
ATOM 1024 C C . LEU A 1 120 ? 2.363 -12.194 -56.784 1.00 65.56 120 LEU A C 1
ATOM 1026 O O . LEU A 1 120 ? 2.937 -11.799 -57.796 1.00 65.56 120 LEU A O 1
ATOM 1030 N N . ASP A 1 121 ? 1.582 -11.410 -56.034 1.00 60.00 121 ASP A N 1
ATOM 1031 C CA . ASP A 1 121 ? 1.247 -10.007 -56.325 1.00 60.00 121 ASP A CA 1
ATOM 1032 C C . ASP A 1 121 ? 2.339 -8.990 -55.928 1.00 60.00 121 ASP A C 1
ATOM 1034 O O . ASP A 1 121 ? 2.187 -7.787 -56.156 1.00 60.00 121 ASP A O 1
ATOM 1038 N N . ASN A 1 122 ? 3.500 -9.445 -55.446 1.00 60.97 122 ASN A N 1
ATOM 1039 C CA . ASN A 1 122 ? 4.671 -8.603 -55.160 1.00 60.97 122 ASN A CA 1
ATOM 1040 C C . ASN A 1 122 ? 5.428 -8.153 -56.429 1.00 60.97 122 ASN A C 1
ATOM 1042 O O . ASN A 1 122 ? 6.655 -8.069 -56.440 1.00 60.97 122 ASN A O 1
ATOM 1046 N N . TRP A 1 123 ? 4.726 -7.838 -57.521 1.00 62.03 123 TRP A N 1
ATOM 1047 C CA . TRP A 1 123 ? 5.354 -7.311 -58.739 1.00 62.03 123 TRP A CA 1
ATOM 1048 C C . TRP A 1 123 ? 5.974 -5.923 -58.512 1.00 62.03 123 TRP A C 1
ATOM 1050 O O . TRP A 1 123 ? 6.987 -5.600 -59.123 1.00 62.03 123 TRP A O 1
ATOM 1060 N N . ARG A 1 124 ? 5.402 -5.116 -57.604 1.00 62.31 124 ARG A N 1
ATOM 1061 C CA . ARG A 1 124 ? 5.955 -3.810 -57.201 1.00 62.31 124 ARG A CA 1
ATOM 1062 C C . ARG A 1 124 ? 7.251 -3.940 -56.407 1.00 62.31 124 ARG A C 1
ATOM 1064 O O . ARG A 1 124 ? 8.202 -3.232 -56.712 1.00 62.31 124 ARG A O 1
ATOM 1071 N N . GLU A 1 125 ? 7.295 -4.835 -55.420 1.00 61.06 125 GLU A N 1
ATOM 1072 C CA . GLU A 1 125 ? 8.514 -5.089 -54.638 1.00 61.06 125 GLU A CA 1
ATOM 1073 C C . GLU A 1 125 ? 9.598 -5.722 -55.512 1.00 61.06 125 GLU A C 1
ATOM 1075 O O . GLU A 1 125 ? 10.718 -5.225 -55.524 1.00 61.06 125 GLU A O 1
ATOM 1080 N N . LYS A 1 126 ? 9.244 -6.714 -56.345 1.00 63.97 126 LYS A N 1
ATOM 1081 C CA . LYS A 1 126 ? 10.165 -7.273 -57.346 1.00 63.97 126 LYS A CA 1
ATOM 1082 C C . LYS A 1 126 ? 10.659 -6.226 -58.337 1.00 63.97 126 LYS A C 1
ATOM 1084 O O . LYS A 1 126 ? 11.839 -6.211 -58.640 1.00 63.97 126 LYS A O 1
ATOM 1089 N N . GLY A 1 127 ? 9.790 -5.338 -58.822 1.00 67.88 127 GLY A N 1
ATOM 1090 C CA . GLY A 1 127 ? 10.177 -4.270 -59.745 1.00 67.88 127 GLY A CA 1
ATOM 1091 C C . GLY A 1 127 ? 11.124 -3.250 -59.109 1.00 67.88 127 GLY A C 1
ATOM 1092 O O . GLY A 1 127 ? 12.053 -2.789 -59.763 1.00 67.88 127 GLY A O 1
ATOM 1093 N N . LEU A 1 128 ? 10.942 -2.929 -57.825 1.00 62.38 128 LEU A N 1
ATOM 1094 C CA . LEU A 1 128 ? 11.863 -2.074 -57.072 1.00 62.38 128 LEU A CA 1
ATOM 1095 C C . LEU A 1 128 ? 13.206 -2.776 -56.799 1.00 62.38 128 LEU A C 1
ATOM 1097 O O . LEU A 1 128 ? 14.264 -2.149 -56.867 1.00 62.38 128 LEU A O 1
ATOM 1101 N N . GLU A 1 129 ? 13.170 -4.077 -56.523 1.00 58.38 129 GLU A N 1
ATOM 1102 C CA . GLU A 1 129 ? 14.350 -4.924 -56.337 1.00 58.38 129 GLU A CA 1
ATOM 1103 C C . GLU A 1 129 ? 15.150 -5.090 -57.640 1.00 58.38 129 GLU A C 1
ATOM 1105 O O . GLU A 1 129 ? 16.374 -4.987 -57.637 1.00 58.38 129 GLU A O 1
ATOM 1110 N N . GLU A 1 130 ? 14.463 -5.229 -58.773 1.00 60.06 130 GLU A N 1
ATOM 1111 C CA . GLU A 1 130 ? 15.056 -5.429 -60.099 1.00 60.06 130 GLU A CA 1
ATOM 1112 C C . GLU A 1 130 ? 15.519 -4.114 -60.755 1.00 60.06 130 GLU A C 1
ATOM 1114 O O . GLU A 1 130 ? 16.506 -4.117 -61.489 1.00 60.06 130 GLU A O 1
ATOM 1119 N N . MET A 1 131 ? 14.873 -2.974 -60.460 1.00 61.66 131 MET A N 1
ATOM 1120 C CA . MET A 1 131 ? 15.273 -1.665 -61.004 1.00 61.66 131 MET A CA 1
ATOM 1121 C C . MET A 1 131 ? 16.234 -0.869 -60.106 1.00 61.66 131 MET A C 1
ATOM 1123 O O . MET A 1 131 ? 17.042 -0.114 -60.642 1.00 61.66 131 MET A O 1
ATOM 1127 N N . MET A 1 132 ? 16.175 -1.014 -58.772 1.00 55.66 132 MET A N 1
ATOM 1128 C CA . MET A 1 132 ? 17.003 -0.243 -57.819 1.00 55.66 132 MET A CA 1
ATOM 1129 C C . MET A 1 132 ? 17.603 -1.078 -56.669 1.00 55.66 132 MET A C 1
ATOM 1131 O O . MET A 1 132 ? 18.073 -0.517 -55.680 1.00 55.66 132 MET A O 1
ATOM 1135 N N . GLY A 1 133 ? 17.601 -2.414 -56.748 1.00 56.50 133 GLY A N 1
ATOM 1136 C CA . GLY A 1 133 ? 18.178 -3.263 -55.695 1.00 56.50 133 GLY A CA 1
ATOM 1137 C C . GLY A 1 133 ? 17.426 -3.205 -54.358 1.00 56.50 133 GLY A C 1
ATOM 1138 O O . GLY A 1 133 ? 18.001 -3.537 -53.326 1.00 56.50 133 GLY A O 1
ATOM 1139 N N . GLY A 1 134 ? 16.164 -2.757 -54.362 1.00 57.44 134 GLY A N 1
ATOM 1140 C CA . GLY A 1 134 ? 15.272 -2.801 -53.199 1.00 57.44 134 GLY A CA 1
ATOM 1141 C C . GLY A 1 134 ? 15.393 -1.612 -52.241 1.00 57.44 134 GLY A C 1
ATOM 1142 O O . GLY A 1 134 ? 14.708 -1.593 -51.221 1.00 57.44 134 GLY A O 1
ATOM 1143 N N . VAL A 1 135 ? 16.215 -0.604 -52.558 1.00 50.75 135 VAL A N 1
ATOM 1144 C CA . VAL A 1 135 ? 16.407 0.592 -51.721 1.00 50.75 135 VAL A CA 1
ATOM 1145 C C . VAL A 1 135 ? 16.051 1.846 -52.524 1.00 50.75 135 VAL A C 1
ATOM 1147 O O . VAL A 1 135 ? 16.660 2.134 -53.550 1.00 50.75 135 VAL A O 1
ATOM 1150 N N . LEU A 1 136 ? 15.034 2.585 -52.066 1.00 50.41 136 LEU A N 1
ATOM 1151 C CA . LEU A 1 136 ? 14.497 3.766 -52.758 1.00 50.41 136 LEU A CA 1
ATOM 1152 C C . LEU A 1 136 ? 15.443 4.982 -52.683 1.00 50.41 136 LEU A C 1
ATOM 1154 O O . LEU A 1 136 ? 15.475 5.792 -53.604 1.00 50.41 136 LEU A O 1
ATOM 1158 N N . GLU A 1 137 ? 16.239 5.077 -51.615 1.00 55.56 137 GLU A N 1
ATOM 1159 C CA . GLU A 1 137 ? 17.248 6.116 -51.401 1.00 55.56 137 GLU A CA 1
ATOM 1160 C C . GLU A 1 137 ? 18.565 5.461 -50.982 1.00 55.56 137 GLU A C 1
ATOM 1162 O O . GLU A 1 137 ? 18.668 4.899 -49.893 1.00 55.56 137 GLU A O 1
ATOM 1167 N N . ILE A 1 138 ? 19.582 5.520 -51.843 1.00 52.88 138 ILE A N 1
ATOM 1168 C CA . ILE A 1 138 ? 20.935 5.096 -51.477 1.00 52.88 138 ILE A CA 1
ATOM 1169 C C . ILE A 1 138 ? 21.439 6.091 -50.431 1.00 52.88 138 ILE A C 1
ATOM 1171 O O . ILE A 1 138 ? 21.784 7.231 -50.743 1.00 52.88 138 ILE A O 1
ATOM 1175 N N . THR A 1 139 ? 21.439 5.675 -49.170 1.00 56.88 139 THR A N 1
ATOM 1176 C CA . THR A 1 139 ? 22.023 6.480 -48.102 1.00 56.88 139 THR A CA 1
ATOM 1177 C C . THR A 1 139 ? 23.548 6.429 -48.216 1.00 56.88 139 THR A C 1
ATOM 1179 O O . THR A 1 139 ? 24.120 5.413 -48.613 1.00 56.88 139 THR A O 1
ATOM 1182 N N . LYS A 1 140 ? 24.243 7.514 -47.844 1.00 58.19 140 LYS A N 1
ATOM 1183 C CA . LYS A 1 140 ? 25.724 7.550 -47.825 1.00 58.19 140 LYS A CA 1
ATOM 1184 C C . LYS A 1 140 ? 26.329 6.398 -47.008 1.00 58.19 140 LYS A C 1
ATOM 1186 O O . LYS A 1 140 ? 27.446 5.962 -47.262 1.00 58.19 140 LYS A O 1
ATOM 1191 N N . GLU A 1 141 ? 25.571 5.893 -46.041 1.00 58.78 141 GLU A N 1
ATOM 1192 C CA . GLU A 1 141 ? 25.909 4.766 -45.171 1.00 58.78 141 GLU A CA 1
ATOM 1193 C C . GLU A 1 141 ? 25.993 3.438 -45.947 1.00 58.78 141 GLU A C 1
ATOM 1195 O O . GLU A 1 141 ? 26.871 2.618 -45.675 1.00 58.78 141 GLU A O 1
ATOM 1200 N N . ASP A 1 142 ? 25.149 3.249 -46.964 1.00 58.56 142 ASP A N 1
ATOM 1201 C CA . ASP A 1 142 ? 25.162 2.073 -47.842 1.00 58.56 142 ASP A CA 1
ATOM 1202 C C . ASP A 1 142 ? 26.263 2.146 -48.910 1.00 58.56 142 ASP A C 1
ATOM 1204 O O . ASP A 1 142 ? 26.782 1.115 -49.342 1.00 58.56 142 ASP A O 1
ATOM 1208 N N . GLU A 1 143 ? 26.673 3.352 -49.308 1.00 60.62 143 GLU A N 1
ATOM 1209 C CA . GLU A 1 143 ? 27.840 3.568 -50.177 1.00 60.62 143 GLU A CA 1
ATOM 1210 C C . GLU A 1 143 ? 29.147 3.274 -49.436 1.00 60.62 143 GLU A C 1
ATOM 1212 O O . GLU A 1 143 ? 30.013 2.581 -49.965 1.00 60.62 143 GLU A O 1
ATOM 1217 N N . LEU A 1 144 ? 29.246 3.702 -48.174 1.00 60.91 144 LEU A N 1
ATOM 1218 C CA . LEU A 1 144 ? 30.352 3.364 -47.276 1.00 60.91 144 LEU A CA 1
ATOM 1219 C C . LEU A 1 144 ? 30.486 1.851 -47.064 1.00 60.91 144 LEU A C 1
ATOM 1221 O O . LEU A 1 144 ? 31.601 1.357 -46.917 1.00 60.91 144 LEU A O 1
ATOM 1225 N N . LYS A 1 145 ? 29.385 1.091 -47.078 1.00 62.34 145 LYS A N 1
ATOM 1226 C CA . LYS A 1 145 ? 29.397 -0.379 -46.947 1.00 62.34 145 LYS A CA 1
ATOM 1227 C C . LYS A 1 145 ? 29.877 -1.102 -48.217 1.00 62.34 145 LYS A C 1
ATOM 1229 O O . LYS A 1 145 ? 30.318 -2.245 -48.112 1.00 62.34 145 LYS A O 1
ATOM 1234 N N . LYS A 1 146 ? 29.846 -0.470 -49.399 1.00 64.94 146 LYS A N 1
ATOM 1235 C CA . LYS A 1 146 ? 30.309 -1.074 -50.664 1.00 64.94 146 LYS A CA 1
ATOM 1236 C C . LYS A 1 146 ? 31.828 -0.954 -50.796 1.00 64.94 146 LYS A C 1
ATOM 1238 O O . LYS A 1 146 ? 32.392 0.131 -50.704 1.00 64.94 146 LYS A O 1
ATOM 1243 N N . ASP A 1 147 ? 32.502 -2.078 -51.016 1.00 64.94 147 ASP A N 1
ATOM 1244 C CA . ASP A 1 147 ? 33.936 -2.076 -51.307 1.00 64.94 147 ASP A CA 1
ATOM 1245 C C . ASP A 1 147 ? 34.196 -1.598 -52.739 1.00 64.94 147 ASP A C 1
ATOM 1247 O O . ASP A 1 147 ? 33.459 -1.935 -53.670 1.00 64.94 147 ASP A O 1
ATOM 1251 N N . ILE A 1 148 ? 35.276 -0.836 -52.932 1.00 71.06 148 ILE A N 1
ATOM 1252 C CA . ILE A 1 148 ? 35.713 -0.441 -54.273 1.00 71.06 148 ILE A CA 1
ATOM 1253 C C . ILE A 1 148 ? 36.149 -1.717 -55.009 1.00 71.06 148 ILE A C 1
ATOM 1255 O O . ILE A 1 148 ? 37.014 -2.441 -54.502 1.00 71.06 148 ILE A O 1
ATOM 1259 N N . PRO A 1 149 ? 35.577 -2.024 -56.188 1.00 69.00 149 PRO A N 1
ATOM 1260 C CA . PRO A 1 149 ? 35.912 -3.237 -56.913 1.00 69.00 149 PRO A CA 1
ATOM 1261 C C . PRO A 1 149 ? 37.396 -3.234 -57.274 1.00 69.00 149 PRO A C 1
ATOM 1263 O O . PRO A 1 149 ? 37.935 -2.246 -57.779 1.00 69.00 149 PRO A O 1
ATOM 1266 N N . LYS A 1 150 ? 38.060 -4.361 -57.008 1.00 72.06 150 LYS A N 1
ATOM 1267 C CA . LYS A 1 150 ? 39.473 -4.542 -57.345 1.00 72.06 150 LYS A CA 1
ATOM 1268 C C . LYS A 1 150 ? 39.659 -4.381 -58.862 1.00 72.06 150 LYS A C 1
ATOM 1270 O O . LYS A 1 150 ? 38.903 -4.992 -59.617 1.00 72.06 150 LYS A O 1
ATOM 1275 N N . PRO A 1 151 ? 40.660 -3.612 -59.324 1.00 72.56 151 PRO A N 1
ATOM 1276 C CA . PRO A 1 151 ? 40.992 -3.509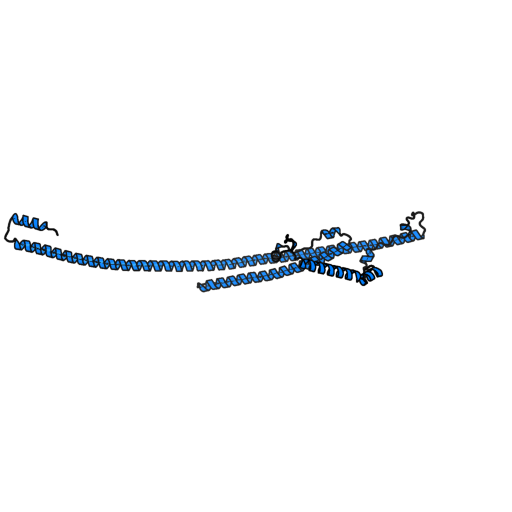 -60.737 1.00 72.56 151 PRO A CA 1
ATOM 1277 C C . PRO A 1 151 ? 41.178 -4.879 -61.402 1.00 72.56 151 PRO A C 1
ATOM 1279 O O . PRO A 1 151 ? 41.750 -5.799 -60.811 1.00 72.56 151 PRO A O 1
ATOM 1282 N N . ALA A 1 152 ? 40.730 -5.009 -62.653 1.00 63.94 152 ALA A N 1
ATOM 1283 C CA . ALA A 1 152 ? 40.705 -6.278 -63.386 1.00 63.94 152 ALA A CA 1
ATOM 1284 C C . ALA A 1 152 ? 42.077 -6.981 -63.455 1.00 63.94 152 ALA A C 1
ATOM 1286 O O . ALA A 1 152 ? 42.138 -8.206 -63.366 1.00 63.94 152 ALA A O 1
ATOM 1287 N N . PHE A 1 153 ? 43.183 -6.226 -63.529 1.00 63.03 153 PHE A N 1
ATOM 1288 C CA . PHE A 1 153 ? 44.540 -6.785 -63.570 1.00 63.03 153 PHE A CA 1
ATOM 1289 C C . PHE A 1 153 ? 44.964 -7.466 -62.252 1.00 63.03 153 PHE A C 1
ATOM 1291 O O . PHE A 1 153 ? 45.685 -8.468 -62.303 1.00 63.03 153 PHE A O 1
ATOM 1298 N N . LEU A 1 154 ? 44.466 -6.993 -61.098 1.00 60.47 154 LEU A N 1
ATOM 1299 C CA . LEU A 1 154 ? 44.663 -7.630 -59.786 1.00 60.47 154 LEU A CA 1
ATOM 1300 C C . LEU A 1 154 ? 43.821 -8.904 -59.639 1.00 60.47 154 LEU A C 1
ATOM 1302 O O . LEU A 1 154 ? 44.272 -9.867 -59.025 1.00 60.47 154 LEU A O 1
ATOM 1306 N N . LEU A 1 155 ? 42.617 -8.928 -60.220 1.00 60.81 155 LEU A N 1
ATOM 1307 C CA . LEU A 1 155 ? 41.742 -10.108 -60.237 1.00 60.81 155 LEU A CA 1
ATOM 1308 C C . LEU A 1 155 ? 42.310 -11.239 -61.109 1.00 60.81 155 LEU A C 1
ATOM 1310 O O . LEU A 1 155 ? 42.206 -12.403 -60.740 1.00 60.81 155 LEU A O 1
ATOM 1314 N N . THR A 1 156 ? 42.968 -10.909 -62.226 1.00 61.25 156 THR A N 1
ATOM 1315 C CA . THR A 1 156 ? 43.662 -11.885 -63.094 1.00 61.25 156 THR A CA 1
ATOM 1316 C C . THR A 1 156 ? 45.012 -12.380 -62.557 1.00 61.25 156 THR A C 1
ATOM 1318 O O . THR A 1 156 ? 45.670 -13.169 -63.230 1.00 61.25 156 THR A O 1
ATOM 1321 N N . GLY A 1 157 ? 45.456 -11.930 -61.374 1.00 59.03 157 GLY A N 1
ATOM 1322 C CA . GLY A 1 157 ? 46.684 -12.423 -60.735 1.00 59.03 157 GLY A CA 1
ATOM 1323 C C . GLY A 1 157 ? 47.978 -12.108 -61.495 1.00 59.03 157 GLY A C 1
ATOM 1324 O O . GLY A 1 157 ? 48.958 -12.838 -61.354 1.00 59.03 157 GLY A O 1
ATOM 1325 N N . LYS A 1 158 ? 48.002 -11.045 -62.314 1.00 59.97 158 LYS A N 1
ATOM 1326 C CA . LYS A 1 158 ? 49.200 -10.659 -63.073 1.00 59.97 158 LYS A CA 1
ATOM 1327 C C . LYS A 1 158 ? 50.328 -10.255 -62.105 1.00 59.97 158 LYS A C 1
ATOM 1329 O O . LYS A 1 158 ? 50.130 -9.318 -61.324 1.00 59.97 158 LYS A O 1
ATOM 1334 N N . PRO A 1 159 ? 51.506 -10.912 -62.150 1.00 63.31 159 PRO A N 1
ATOM 1335 C CA . PRO A 1 159 ? 52.643 -10.557 -61.303 1.00 63.31 159 PRO A CA 1
ATOM 1336 C C . PRO A 1 159 ? 53.057 -9.093 -61.491 1.00 63.31 159 PRO A C 1
ATOM 1338 O O . PRO A 1 159 ? 53.002 -8.577 -62.608 1.00 63.31 159 PRO A O 1
ATOM 1341 N N . SER A 1 160 ? 53.537 -8.450 -60.422 1.00 59.09 160 SER A N 1
ATOM 1342 C CA . SER A 1 160 ? 53.963 -7.034 -60.395 1.00 59.09 160 SER A CA 1
ATOM 1343 C C . SER A 1 160 ? 55.010 -6.655 -61.450 1.00 59.09 160 SER A C 1
ATOM 1345 O O . SER A 1 160 ? 55.176 -5.485 -61.784 1.00 59.09 160 SER A O 1
ATOM 1347 N N . VAL A 1 161 ? 55.699 -7.656 -61.996 1.00 58.38 161 VAL A N 1
ATOM 1348 C CA . VAL A 1 161 ? 56.718 -7.542 -63.045 1.00 58.38 161 VAL A CA 1
ATOM 1349 C C . VAL A 1 161 ? 56.114 -7.228 -64.424 1.00 58.38 161 VAL A C 1
ATOM 1351 O O . VAL A 1 161 ? 56.790 -6.643 -65.261 1.00 58.38 161 VAL A O 1
ATOM 1354 N N . HIS A 1 162 ? 54.841 -7.563 -64.660 1.00 59.19 162 HIS A N 1
ATOM 1355 C CA . HIS A 1 162 ? 54.138 -7.345 -65.934 1.00 59.19 162 HIS A CA 1
ATOM 1356 C C . HIS A 1 162 ? 53.177 -6.150 -65.905 1.00 59.19 162 HIS A C 1
ATOM 1358 O O . HIS A 1 162 ? 52.291 -6.056 -66.752 1.00 59.19 162 HIS A O 1
ATOM 1364 N N . TRP A 1 163 ? 53.309 -5.265 -64.915 1.00 62.19 163 TRP A N 1
ATOM 1365 C CA . TRP A 1 163 ? 52.482 -4.066 -64.832 1.00 62.19 163 TRP A CA 1
ATOM 1366 C C . TRP A 1 163 ? 52.967 -3.023 -65.834 1.00 62.19 163 TRP A C 1
ATOM 1368 O O . TRP A 1 163 ? 54.110 -2.563 -65.766 1.00 62.19 163 TRP A O 1
ATOM 1378 N N . THR A 1 164 ? 52.074 -2.633 -66.736 1.00 68.44 164 THR A N 1
ATOM 1379 C CA . THR A 1 164 ? 52.262 -1.487 -67.630 1.00 68.44 164 THR A CA 1
ATOM 1380 C C . THR A 1 164 ? 52.281 -0.195 -66.799 1.00 68.44 164 THR A C 1
ATOM 1382 O O . THR A 1 164 ? 51.798 -0.171 -65.664 1.00 68.44 164 THR A O 1
ATOM 1385 N N . GLU A 1 165 ? 52.837 0.898 -67.323 1.00 67.31 165 GLU A N 1
ATOM 1386 C CA . GLU A 1 165 ? 52.828 2.202 -66.635 1.00 67.31 165 GLU A CA 1
ATOM 1387 C C . GLU A 1 165 ? 51.396 2.657 -66.280 1.00 67.31 165 GLU A C 1
ATOM 1389 O O . GLU A 1 165 ? 51.162 3.155 -65.177 1.00 67.31 165 GLU A O 1
ATOM 1394 N N . ASP A 1 166 ? 50.428 2.342 -67.145 1.00 67.38 166 ASP A N 1
ATOM 1395 C CA . ASP A 1 166 ? 48.994 2.560 -66.919 1.00 67.38 166 ASP A CA 1
ATOM 1396 C C . ASP A 1 166 ? 48.423 1.673 -65.792 1.00 67.38 166 ASP A C 1
ATOM 1398 O O . ASP A 1 166 ? 47.621 2.140 -64.983 1.00 67.38 166 ASP A O 1
ATOM 1402 N N . ASP A 1 167 ? 48.879 0.419 -65.656 1.00 66.12 167 ASP A N 1
ATOM 1403 C CA . ASP A 1 167 ? 48.447 -0.486 -64.575 1.00 66.12 167 ASP A CA 1
ATOM 1404 C C . ASP A 1 167 ? 48.945 0.011 -63.204 1.00 66.12 167 ASP A C 1
ATOM 1406 O O . ASP A 1 167 ? 48.237 -0.083 -62.197 1.00 66.12 167 ASP A O 1
ATOM 1410 N N . LYS A 1 168 ? 50.152 0.599 -63.158 1.00 71.81 168 LYS A N 1
ATOM 1411 C CA . LYS A 1 168 ? 50.711 1.230 -61.948 1.00 71.81 168 LYS A CA 1
ATOM 1412 C C . LYS A 1 168 ? 49.930 2.481 -61.546 1.00 71.81 168 LYS A C 1
ATOM 1414 O O . LYS A 1 168 ? 49.689 2.678 -60.354 1.00 71.81 168 LYS A O 1
ATOM 1419 N N . GLN A 1 169 ? 49.518 3.306 -62.512 1.00 73.69 169 GLN A N 1
ATOM 1420 C CA . GLN A 1 169 ? 48.680 4.479 -62.245 1.00 73.69 169 GLN A CA 1
ATOM 1421 C C . GLN A 1 169 ? 47.289 4.072 -61.741 1.00 73.69 169 GLN A C 1
ATOM 1423 O O . GLN A 1 169 ? 46.847 4.577 -60.709 1.00 73.69 169 GLN A O 1
ATOM 1428 N N . MET A 1 170 ? 46.643 3.089 -62.378 1.00 71.06 170 MET A N 1
ATOM 1429 C CA . MET A 1 170 ? 45.350 2.566 -61.919 1.00 71.06 170 MET A CA 1
ATOM 1430 C C . MET A 1 170 ? 45.429 1.934 -60.522 1.00 71.06 170 MET A C 1
ATOM 1432 O O . MET A 1 170 ? 44.494 2.070 -59.732 1.00 71.06 170 MET A O 1
ATOM 1436 N N . TYR A 1 171 ? 46.542 1.273 -60.183 1.00 74.44 171 TYR A N 1
ATOM 1437 C CA . TYR A 1 171 ? 46.774 0.748 -58.836 1.00 74.44 171 TYR A CA 1
ATOM 1438 C C . TYR A 1 171 ? 46.913 1.867 -57.792 1.00 74.44 171 TYR A C 1
ATOM 1440 O O . TYR A 1 171 ? 46.295 1.795 -56.731 1.00 74.44 171 TYR A O 1
ATOM 1448 N N . ALA A 1 172 ? 47.682 2.918 -58.097 1.00 77.88 172 ALA A N 1
ATOM 1449 C CA . ALA A 1 172 ? 47.870 4.057 -57.199 1.00 77.88 172 ALA A CA 1
ATOM 1450 C C . ALA A 1 172 ? 46.560 4.827 -56.954 1.00 77.88 172 ALA A C 1
ATOM 1452 O O . ALA A 1 172 ? 46.265 5.207 -55.820 1.00 77.88 172 ALA A O 1
ATOM 1453 N N . GLU A 1 173 ? 45.738 5.014 -57.991 1.00 79.38 173 GLU A N 1
ATOM 1454 C CA . GLU A 1 173 ? 44.404 5.606 -57.853 1.00 79.38 173 GLU A CA 1
ATOM 1455 C C . GLU A 1 173 ? 43.447 4.719 -57.051 1.00 79.38 173 GLU A C 1
ATOM 1457 O O . GLU A 1 173 ? 42.685 5.229 -56.227 1.00 79.38 173 GLU A O 1
ATOM 1462 N N . TYR A 1 174 ? 43.490 3.400 -57.259 1.00 78.94 174 TYR A N 1
ATOM 1463 C CA . TYR A 1 174 ? 42.715 2.441 -56.475 1.00 78.94 174 TYR A CA 1
ATOM 1464 C C . TYR A 1 174 ? 43.120 2.471 -54.995 1.00 78.94 174 TYR A C 1
ATOM 1466 O O . TYR A 1 174 ? 42.252 2.598 -54.136 1.00 78.94 174 TYR A O 1
ATOM 1474 N N . GLU A 1 175 ? 44.419 2.441 -54.676 1.00 79.81 175 GLU A N 1
ATOM 1475 C CA . GLU A 1 175 ? 44.891 2.553 -53.291 1.00 79.81 175 GLU A CA 1
ATOM 1476 C C . GLU A 1 175 ? 44.491 3.879 -52.643 1.00 79.81 175 GLU A C 1
ATOM 1478 O O . GLU A 1 175 ? 44.121 3.891 -51.468 1.00 79.81 175 GLU A O 1
ATOM 1483 N N . ARG A 1 176 ? 44.548 4.992 -53.386 1.00 81.62 176 ARG A N 1
ATOM 1484 C CA . ARG A 1 176 ? 44.123 6.296 -52.867 1.00 81.62 176 ARG A CA 1
ATOM 1485 C C . ARG A 1 176 ? 42.633 6.291 -52.527 1.00 81.62 176 ARG A C 1
ATOM 1487 O O . ARG A 1 176 ? 42.278 6.646 -51.409 1.00 81.62 176 ARG A O 1
ATOM 1494 N N . LYS A 1 177 ? 41.786 5.803 -53.440 1.00 79.31 177 LYS A N 1
ATOM 1495 C CA . LYS A 1 177 ? 40.334 5.689 -53.220 1.00 79.31 177 LYS A CA 1
ATOM 1496 C C . LYS A 1 177 ? 39.999 4.732 -52.068 1.00 79.31 177 LYS A C 1
ATOM 1498 O O . LYS A 1 177 ? 39.108 5.020 -51.280 1.00 79.31 177 LYS A O 1
ATOM 1503 N N . VAL A 1 178 ? 40.732 3.624 -51.918 1.00 79.50 178 VAL A N 1
ATOM 1504 C CA . VAL A 1 178 ? 40.570 2.688 -50.788 1.00 79.50 178 VAL A CA 1
ATOM 1505 C C . VAL A 1 178 ? 40.973 3.329 -49.458 1.00 79.50 178 VAL A C 1
ATOM 1507 O O . VAL A 1 178 ? 40.296 3.114 -48.454 1.00 79.50 178 VAL A O 1
ATOM 1510 N N . LYS A 1 179 ? 42.050 4.124 -49.428 1.00 81.50 179 LYS A N 1
ATOM 1511 C CA . LYS A 1 179 ? 42.462 4.871 -48.229 1.00 81.50 179 LYS A CA 1
ATOM 1512 C C . LYS A 1 179 ? 41.429 5.930 -47.844 1.00 81.50 179 LYS A C 1
ATOM 1514 O O . LYS A 1 179 ? 41.009 5.939 -46.694 1.00 81.50 179 LYS A O 1
ATOM 1519 N N . GLU A 1 180 ? 40.972 6.739 -48.799 1.00 82.50 180 GLU A N 1
ATOM 1520 C CA . GLU A 1 180 ? 39.919 7.746 -48.590 1.00 82.50 180 GLU A CA 1
ATOM 1521 C C . GLU A 1 180 ? 38.632 7.096 -48.042 1.00 82.50 180 GLU A C 1
ATOM 1523 O O . GLU A 1 180 ? 38.114 7.517 -47.009 1.00 82.50 180 GLU A O 1
ATOM 1528 N N . LEU A 1 181 ? 38.177 5.994 -48.649 1.00 79.06 181 LEU A N 1
ATOM 1529 C CA . LEU A 1 181 ? 36.985 5.263 -48.206 1.00 79.06 181 LEU A CA 1
ATOM 1530 C C . LEU A 1 181 ? 37.154 4.638 -46.808 1.00 79.06 181 LEU A C 1
ATOM 1532 O O . LEU A 1 181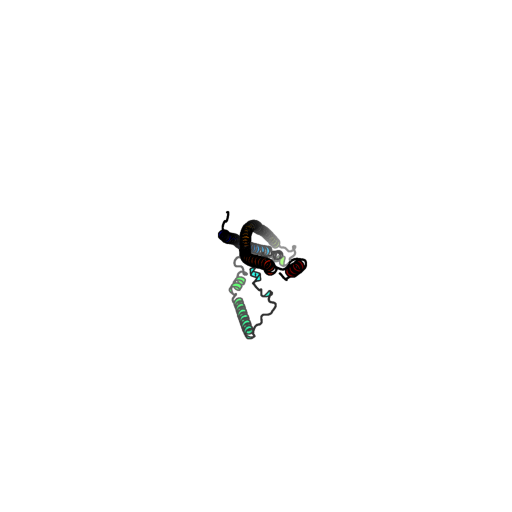 ? 36.225 4.656 -46.003 1.00 79.06 181 LEU A O 1
ATOM 1536 N N . ASN A 1 182 ? 38.341 4.126 -46.470 1.00 78.81 182 ASN A N 1
ATOM 1537 C CA . ASN A 1 182 ? 38.626 3.628 -45.121 1.00 78.81 182 ASN A CA 1
ATOM 1538 C C . ASN A 1 182 ? 38.671 4.750 -44.071 1.00 78.81 182 ASN A C 1
ATOM 1540 O O . ASN A 1 182 ? 38.210 4.548 -42.949 1.00 78.81 182 ASN A O 1
ATOM 1544 N N . GLU A 1 183 ? 39.190 5.932 -44.412 1.00 85.12 183 GLU A N 1
ATOM 1545 C CA . GLU A 1 183 ? 39.163 7.096 -43.521 1.00 85.12 183 GLU A CA 1
ATOM 1546 C C . GLU A 1 183 ? 37.731 7.576 -43.254 1.00 85.12 183 GLU A C 1
ATOM 1548 O O . GLU A 1 183 ? 37.397 7.925 -42.120 1.00 85.12 183 GLU A O 1
ATOM 1553 N N . GLU A 1 184 ? 36.867 7.573 -44.270 1.00 81.19 184 GLU A N 1
ATOM 1554 C CA . GLU A 1 184 ? 35.448 7.898 -44.109 1.00 81.19 184 GLU A CA 1
ATOM 1555 C C . GLU A 1 184 ? 34.699 6.831 -43.293 1.00 81.19 184 GLU A C 1
ATOM 1557 O O . GLU A 1 184 ? 33.940 7.188 -42.388 1.00 81.19 184 GLU A O 1
ATOM 1562 N N . ARG A 1 185 ? 34.981 5.536 -43.510 1.00 79.06 185 ARG A N 1
ATOM 1563 C CA . ARG A 1 185 ? 34.465 4.429 -42.676 1.00 79.06 185 ARG A CA 1
ATOM 1564 C C . ARG A 1 185 ? 34.860 4.581 -41.212 1.00 79.06 185 ARG A C 1
ATOM 1566 O O . ARG A 1 185 ? 34.025 4.392 -40.332 1.00 79.06 185 ARG A O 1
ATOM 1573 N N . GLU A 1 186 ? 36.109 4.943 -40.937 1.00 82.69 186 GLU A N 1
ATOM 1574 C CA . GLU A 1 186 ? 36.604 5.102 -39.569 1.00 82.69 186 GLU A CA 1
ATOM 1575 C C . GLU A 1 186 ? 35.999 6.338 -38.881 1.00 82.69 186 GLU A C 1
ATOM 1577 O O . GLU A 1 186 ? 35.650 6.286 -37.700 1.00 82.69 186 GLU A O 1
ATOM 1582 N N . LYS A 1 187 ? 35.797 7.443 -39.614 1.00 85.38 187 LYS A N 1
ATOM 1583 C CA . LYS A 1 187 ? 35.052 8.613 -39.111 1.00 85.38 187 LYS A CA 1
ATOM 1584 C C . LYS A 1 187 ? 33.604 8.249 -38.783 1.00 85.38 187 LYS A C 1
ATOM 1586 O O . LYS A 1 187 ? 33.113 8.634 -37.722 1.00 85.38 187 LYS A O 1
ATOM 1591 N N . TYR A 1 188 ? 32.943 7.491 -39.657 1.00 81.25 188 TYR A N 1
ATOM 1592 C CA . TYR A 1 188 ? 31.571 7.034 -39.450 1.00 81.25 188 TYR A CA 1
ATOM 1593 C C . TYR A 1 188 ? 31.459 6.058 -38.269 1.00 81.25 188 TYR A C 1
ATOM 1595 O O . TYR A 1 188 ? 30.600 6.237 -37.409 1.00 81.25 188 TYR A O 1
ATOM 1603 N N . ARG A 1 189 ? 32.389 5.102 -38.136 1.00 83.19 189 ARG A N 1
ATOM 1604 C CA . ARG A 1 189 ? 32.477 4.212 -36.966 1.00 83.19 189 ARG A CA 1
ATOM 1605 C C . ARG A 1 189 ? 32.602 5.009 -35.667 1.00 83.19 189 ARG A C 1
ATOM 1607 O O . ARG A 1 189 ? 31.814 4.793 -34.753 1.00 83.19 189 ARG A O 1
ATOM 1614 N N . LYS A 1 190 ? 33.533 5.966 -35.596 1.00 86.56 190 LYS A N 1
ATOM 1615 C CA . LYS A 1 190 ? 33.713 6.819 -34.405 1.00 86.56 190 LYS A CA 1
ATOM 1616 C C . LYS A 1 190 ? 32.478 7.662 -34.095 1.00 86.56 190 LYS A C 1
ATOM 1618 O O . LYS A 1 190 ? 32.165 7.886 -32.928 1.00 86.56 190 LYS A O 1
ATOM 1623 N N . PHE A 1 191 ? 31.772 8.128 -35.124 1.00 87.38 191 PHE A N 1
ATOM 1624 C CA . PHE A 1 191 ? 30.504 8.830 -34.954 1.00 87.38 191 PHE A CA 1
ATOM 1625 C C . PHE A 1 191 ? 29.436 7.919 -34.329 1.00 87.38 191 PHE A C 1
ATOM 1627 O O . PHE A 1 191 ? 28.820 8.313 -33.339 1.00 87.38 191 PHE A O 1
ATOM 1634 N N . LEU A 1 192 ? 29.275 6.693 -34.839 1.00 85.06 192 LEU A N 1
ATOM 1635 C CA . LEU A 1 192 ? 28.346 5.698 -34.296 1.00 85.06 192 LEU A CA 1
ATOM 1636 C C . LEU A 1 192 ? 28.707 5.267 -32.867 1.00 85.06 192 LEU A C 1
ATOM 1638 O O . LEU A 1 192 ? 27.824 5.162 -32.022 1.00 85.06 192 LEU A O 1
ATOM 1642 N N . GLU A 1 193 ? 29.990 5.072 -32.560 1.00 86.75 193 GLU A N 1
ATOM 1643 C CA . GLU A 1 193 ? 30.465 4.793 -31.195 1.00 86.75 193 GLU A CA 1
ATOM 1644 C C . GLU A 1 193 ? 30.156 5.954 -30.235 1.00 86.75 193 GLU A C 1
ATOM 1646 O O . GLU A 1 193 ? 29.745 5.740 -29.092 1.00 86.75 193 GLU A O 1
ATOM 1651 N N . GLY A 1 194 ? 30.305 7.195 -30.706 1.00 89.12 194 GLY A N 1
ATOM 1652 C CA . GLY A 1 194 ? 29.912 8.388 -29.964 1.00 89.12 194 GLY A CA 1
ATOM 1653 C C . GLY A 1 194 ? 28.403 8.465 -29.717 1.00 89.12 194 GLY A C 1
ATOM 1654 O O . GLY A 1 194 ? 27.991 8.804 -28.608 1.00 89.12 194 GLY A O 1
ATOM 1655 N N . ASP A 1 195 ? 27.583 8.133 -30.717 1.00 88.81 195 ASP A N 1
ATOM 1656 C CA . ASP A 1 195 ? 26.121 8.082 -30.589 1.00 88.81 195 ASP A CA 1
ATOM 1657 C C . ASP A 1 195 ? 25.684 6.973 -29.620 1.00 88.81 195 ASP A C 1
ATOM 1659 O O . ASP A 1 195 ? 24.882 7.225 -28.724 1.00 88.81 195 ASP A O 1
ATOM 1663 N N . LEU A 1 196 ? 26.293 5.783 -29.694 1.00 88.50 196 LEU A N 1
ATOM 1664 C CA . LEU A 1 196 ? 26.070 4.701 -28.728 1.00 88.50 196 LEU A CA 1
ATOM 1665 C C . LEU A 1 196 ? 26.363 5.143 -27.296 1.00 88.50 196 LEU A C 1
ATOM 1667 O O . LEU A 1 196 ? 25.548 4.918 -26.402 1.00 88.50 196 LEU A O 1
ATOM 1671 N N . LYS A 1 197 ? 27.510 5.793 -27.068 1.00 90.06 197 LYS A N 1
ATOM 1672 C CA . LYS A 1 197 ? 27.878 6.279 -25.734 1.00 90.06 197 LYS A CA 1
ATOM 1673 C C . LYS A 1 197 ? 26.877 7.312 -25.214 1.00 90.06 197 LYS A C 1
ATOM 1675 O O . LYS A 1 197 ? 26.520 7.264 -24.043 1.00 90.06 197 LYS A O 1
ATOM 1680 N N . LYS A 1 198 ? 26.397 8.212 -26.076 1.00 93.12 198 LYS A N 1
ATOM 1681 C CA . LYS A 1 198 ? 25.361 9.190 -25.713 1.00 93.12 198 LYS A CA 1
ATOM 1682 C C . LYS A 1 198 ? 24.050 8.508 -25.337 1.00 93.12 198 LYS A C 1
ATOM 1684 O O . LYS A 1 198 ? 23.517 8.802 -24.277 1.00 93.12 198 LYS A O 1
ATOM 1689 N N . ILE A 1 199 ? 23.565 7.571 -26.154 1.00 90.50 199 ILE A N 1
ATOM 1690 C CA . ILE A 1 199 ? 22.302 6.871 -25.882 1.00 90.50 199 ILE A CA 1
ATOM 1691 C C . ILE A 1 199 ? 22.403 6.048 -24.591 1.00 90.50 199 ILE A C 1
ATOM 1693 O O . ILE A 1 199 ? 21.457 6.039 -23.810 1.00 90.50 199 ILE A O 1
ATOM 1697 N N . ASN A 1 200 ? 23.539 5.391 -24.337 1.00 89.50 200 ASN A N 1
ATOM 1698 C CA . ASN A 1 200 ? 23.757 4.662 -23.085 1.00 89.50 200 ASN A CA 1
ATOM 1699 C C . ASN A 1 200 ? 23.737 5.600 -21.871 1.00 89.50 200 ASN A C 1
ATOM 1701 O O . ASN A 1 200 ? 23.011 5.325 -20.923 1.00 89.50 200 ASN A O 1
ATOM 1705 N N . ASN A 1 201 ? 24.438 6.738 -21.935 1.00 92.94 201 ASN A N 1
ATOM 1706 C CA . ASN A 1 201 ? 24.390 7.741 -20.868 1.00 92.94 201 ASN A CA 1
ATOM 1707 C C . ASN A 1 201 ? 22.961 8.263 -20.641 1.00 92.94 201 ASN A C 1
ATOM 1709 O O . ASN A 1 201 ? 22.528 8.373 -19.503 1.00 92.94 201 ASN A O 1
ATOM 1713 N N . GLU A 1 202 ? 22.200 8.536 -21.706 1.00 92.81 202 GLU A N 1
ATOM 1714 C CA . GLU A 1 202 ? 20.797 8.952 -21.586 1.00 92.81 202 GLU A CA 1
ATOM 1715 C C . GLU A 1 202 ? 19.920 7.871 -20.936 1.00 92.81 202 GLU A C 1
ATOM 1717 O O . GLU A 1 202 ? 18.999 8.195 -20.191 1.00 92.81 202 GLU A O 1
ATOM 1722 N N . ILE A 1 203 ? 20.170 6.589 -21.225 1.00 91.06 203 ILE A N 1
ATOM 1723 C CA . ILE A 1 203 ? 19.470 5.475 -20.575 1.00 91.06 203 ILE A CA 1
ATOM 1724 C C . ILE A 1 203 ? 19.813 5.435 -19.083 1.00 91.06 203 ILE A C 1
ATOM 1726 O O . ILE A 1 203 ? 18.906 5.272 -18.270 1.00 91.06 203 ILE A O 1
ATOM 1730 N N . ASP A 1 204 ? 21.086 5.580 -18.723 1.00 91.38 204 ASP A N 1
ATOM 1731 C CA . ASP A 1 204 ? 21.516 5.541 -17.325 1.00 91.38 204 ASP A CA 1
ATOM 1732 C C . ASP A 1 204 ? 20.990 6.750 -16.538 1.00 91.38 204 ASP A C 1
ATOM 1734 O O . ASP A 1 204 ? 20.439 6.565 -15.458 1.00 91.38 204 ASP A O 1
ATOM 1738 N N . GLU A 1 205 ? 20.982 7.951 -17.124 1.00 94.38 205 GLU A N 1
ATOM 1739 C CA . GLU A 1 205 ? 20.332 9.126 -16.527 1.00 94.38 205 GLU A CA 1
ATOM 1740 C C . GLU A 1 205 ? 18.824 8.924 -16.301 1.00 94.38 205 GLU A C 1
ATOM 1742 O O . GLU A 1 205 ? 18.274 9.421 -15.318 1.00 94.38 205 GLU A O 1
ATOM 1747 N N . ILE A 1 206 ? 18.125 8.233 -17.214 1.00 91.75 206 ILE A N 1
ATOM 1748 C CA . ILE A 1 206 ? 16.699 7.915 -17.035 1.00 91.75 206 ILE A CA 1
ATOM 1749 C C . ILE A 1 206 ? 16.510 6.956 -15.857 1.00 91.75 206 ILE A C 1
ATOM 1751 O O . ILE A 1 206 ? 15.577 7.152 -15.079 1.00 91.75 206 ILE A O 1
ATOM 1755 N N . LYS A 1 207 ? 17.373 5.941 -15.717 1.00 90.88 207 LYS A N 1
ATOM 1756 C CA . LYS A 1 207 ? 17.316 4.996 -14.592 1.00 90.88 207 LYS A CA 1
ATOM 1757 C C . LYS A 1 207 ? 17.577 5.702 -13.266 1.00 90.88 207 LYS A C 1
ATOM 1759 O O . LYS A 1 207 ? 16.753 5.595 -12.370 1.00 90.88 207 LYS A O 1
ATOM 1764 N N . GLU A 1 208 ? 18.660 6.475 -13.172 1.00 94.19 208 GLU A N 1
ATOM 1765 C CA . GLU A 1 208 ? 19.032 7.185 -11.943 1.00 94.19 208 GLU A CA 1
ATOM 1766 C C . GLU A 1 208 ? 17.924 8.142 -11.489 1.00 94.19 208 GLU A C 1
ATOM 1768 O O . GLU A 1 208 ? 17.502 8.098 -10.335 1.00 94.19 208 GLU A O 1
ATOM 1773 N N . LYS A 1 209 ? 17.372 8.948 -12.408 1.00 93.44 209 LYS A N 1
ATOM 1774 C CA . LYS A 1 209 ? 16.247 9.845 -12.095 1.00 93.44 209 LYS A CA 1
ATOM 1775 C C . LYS A 1 209 ? 15.015 9.077 -11.627 1.00 93.44 209 LYS A C 1
ATOM 1777 O O . LYS A 1 209 ? 14.347 9.503 -10.688 1.00 93.44 209 LYS A O 1
ATOM 1782 N N . PHE A 1 210 ? 14.704 7.952 -12.268 1.00 91.75 210 PHE A N 1
ATOM 1783 C CA . PHE A 1 210 ? 13.574 7.122 -11.864 1.00 91.75 210 PHE A CA 1
ATOM 1784 C C . PHE A 1 210 ? 13.781 6.517 -10.468 1.00 91.75 210 PHE A C 1
ATOM 1786 O O . PHE A 1 210 ? 12.861 6.552 -9.653 1.00 91.75 210 PHE A O 1
ATOM 1793 N N . ASP A 1 211 ? 14.983 6.026 -10.164 1.00 92.81 211 ASP A N 1
ATOM 1794 C CA . ASP A 1 211 ? 15.326 5.455 -8.858 1.00 92.81 211 ASP A CA 1
ATOM 1795 C C . ASP A 1 211 ? 15.273 6.511 -7.738 1.00 92.81 211 ASP A C 1
ATOM 1797 O O . ASP A 1 211 ? 14.790 6.236 -6.631 1.00 92.81 211 ASP A O 1
ATOM 1801 N N . GLU A 1 212 ? 15.696 7.747 -8.019 1.00 95.19 212 GLU A N 1
ATOM 1802 C CA . GLU A 1 212 ? 15.546 8.885 -7.105 1.00 95.19 212 GLU A CA 1
ATOM 1803 C C . GLU A 1 212 ? 14.069 9.210 -6.832 1.00 95.19 212 GLU A C 1
ATOM 1805 O O . GLU A 1 212 ? 13.662 9.368 -5.672 1.00 95.19 212 GLU A O 1
ATOM 1810 N N . GLU A 1 213 ? 13.237 9.278 -7.879 1.00 93.56 213 GLU A N 1
ATOM 1811 C CA . GLU A 1 213 ? 11.799 9.506 -7.725 1.00 93.56 213 GLU A CA 1
ATOM 1812 C C . GLU A 1 213 ? 11.114 8.353 -6.971 1.00 93.56 213 GLU A C 1
ATOM 1814 O O . GLU A 1 213 ? 10.287 8.606 -6.089 1.00 93.56 213 GLU A O 1
ATOM 1819 N N . LEU A 1 214 ? 11.499 7.101 -7.243 1.00 93.44 214 LEU A N 1
ATOM 1820 C CA . LEU A 1 214 ? 10.996 5.915 -6.548 1.00 93.44 214 LEU A CA 1
ATOM 1821 C C . LEU A 1 214 ? 11.359 5.954 -5.061 1.00 93.44 214 LEU A C 1
ATOM 1823 O O . LEU A 1 214 ? 10.509 5.709 -4.204 1.00 93.44 214 LEU A O 1
ATOM 1827 N N . THR A 1 215 ? 12.594 6.332 -4.734 1.00 95.38 215 THR A N 1
ATOM 1828 C CA . THR A 1 215 ? 13.041 6.501 -3.345 1.00 95.38 215 THR A CA 1
ATOM 1829 C C . THR A 1 215 ? 12.234 7.593 -2.637 1.00 95.38 215 THR A C 1
ATOM 1831 O O . THR A 1 215 ? 11.825 7.437 -1.483 1.00 95.38 215 THR A O 1
ATOM 1834 N N . SER A 1 216 ? 11.940 8.698 -3.327 1.00 95.06 216 SER A N 1
ATOM 1835 C CA . SER A 1 216 ? 11.076 9.765 -2.810 1.00 95.06 216 SER A CA 1
ATOM 1836 C C . SER A 1 216 ? 9.644 9.278 -2.559 1.00 95.06 216 SER A C 1
ATOM 1838 O O . SER A 1 216 ? 9.071 9.552 -1.498 1.00 95.06 216 SER A O 1
ATOM 1840 N N . LEU A 1 217 ? 9.072 8.504 -3.488 1.00 94.62 217 LEU A N 1
ATOM 1841 C CA . LEU A 1 217 ? 7.753 7.891 -3.329 1.00 94.62 217 LEU A CA 1
ATOM 1842 C C . LEU A 1 217 ? 7.727 6.900 -2.160 1.00 94.62 217 LEU A C 1
ATOM 1844 O O . LEU A 1 217 ? 6.788 6.926 -1.366 1.00 94.62 217 LEU A O 1
ATOM 1848 N N . PHE A 1 218 ? 8.767 6.082 -2.002 1.00 94.81 218 PHE A N 1
ATOM 1849 C CA . PHE A 1 218 ? 8.893 5.146 -0.887 1.00 94.81 218 PHE A CA 1
ATOM 1850 C C . PHE A 1 218 ? 8.955 5.869 0.466 1.00 94.81 218 PHE A C 1
ATOM 1852 O O . PHE A 1 218 ? 8.260 5.495 1.410 1.00 94.81 218 PHE A O 1
ATOM 1859 N N . ASN A 1 219 ? 9.703 6.970 0.560 1.00 95.56 219 ASN A N 1
ATOM 1860 C CA . ASN A 1 219 ? 9.714 7.802 1.766 1.00 95.56 219 ASN A CA 1
ATOM 1861 C C . ASN A 1 219 ? 8.333 8.406 2.063 1.00 95.56 219 ASN A C 1
ATOM 1863 O O . ASN A 1 219 ? 7.877 8.398 3.209 1.00 95.56 219 ASN A O 1
ATOM 1867 N N . LYS A 1 220 ? 7.618 8.887 1.037 1.00 94.94 220 LYS A N 1
ATOM 1868 C CA . LYS A 1 220 ? 6.227 9.346 1.193 1.00 94.94 220 LYS A CA 1
ATOM 1869 C C . LYS A 1 220 ? 5.306 8.219 1.656 1.00 94.94 220 LYS A C 1
ATOM 1871 O O . LYS A 1 220 ? 4.491 8.449 2.547 1.00 94.94 220 LYS A O 1
ATOM 1876 N N . TRP A 1 221 ? 5.451 7.014 1.104 1.00 95.81 221 TRP A N 1
ATOM 1877 C CA . TRP A 1 221 ? 4.702 5.836 1.534 1.00 95.81 221 TRP A CA 1
ATOM 1878 C C . TRP A 1 221 ? 4.925 5.561 3.019 1.00 95.81 221 TRP A C 1
ATOM 1880 O O . TRP A 1 221 ? 3.950 5.439 3.756 1.00 95.81 221 TRP A O 1
ATOM 1890 N N . LEU A 1 222 ? 6.178 5.570 3.489 1.00 96.62 222 LEU A N 1
ATOM 1891 C CA . LEU A 1 222 ? 6.495 5.412 4.911 1.00 96.62 222 LEU A CA 1
ATOM 1892 C C . LEU A 1 222 ? 5.786 6.463 5.774 1.00 96.62 222 LEU A C 1
ATOM 1894 O O . LEU A 1 222 ? 5.168 6.117 6.780 1.00 96.62 222 LEU A O 1
ATOM 1898 N N . HIS A 1 223 ? 5.812 7.737 5.373 1.00 96.06 223 HIS A N 1
ATOM 1899 C CA . HIS A 1 223 ? 5.103 8.796 6.097 1.00 96.06 223 HIS A CA 1
ATOM 1900 C C . HIS A 1 223 ? 3.586 8.576 6.136 1.00 96.06 223 HIS A C 1
ATOM 1902 O O . HIS A 1 223 ? 2.972 8.741 7.193 1.00 96.06 223 HIS A O 1
ATOM 1908 N N . VAL A 1 224 ? 2.981 8.171 5.016 1.00 95.94 224 VAL A N 1
ATOM 1909 C CA . VAL A 1 224 ? 1.549 7.851 4.947 1.00 95.94 224 VAL A CA 1
ATOM 1910 C C . VAL A 1 224 ? 1.219 6.646 5.828 1.00 95.94 224 VAL A C 1
ATOM 1912 O O . VAL A 1 224 ? 0.247 6.708 6.577 1.00 95.94 224 VAL A O 1
ATOM 1915 N N . GLN A 1 225 ? 2.036 5.588 5.817 1.00 96.31 225 GLN A N 1
ATOM 1916 C CA . GLN A 1 225 ? 1.845 4.419 6.681 1.00 96.31 225 GLN A CA 1
ATOM 1917 C C . GLN A 1 225 ? 1.924 4.785 8.161 1.00 96.31 225 GLN A C 1
ATOM 1919 O O . GLN A 1 225 ? 1.051 4.404 8.939 1.00 96.31 225 GLN A O 1
ATOM 1924 N N . VAL A 1 226 ? 2.920 5.581 8.559 1.00 96.56 226 VAL A N 1
ATOM 1925 C CA . VAL A 1 226 ? 3.032 6.075 9.938 1.00 96.56 226 VAL A CA 1
ATOM 1926 C C . VAL A 1 226 ? 1.786 6.870 10.328 1.00 96.56 226 VAL A C 1
ATOM 1928 O O . VAL A 1 226 ? 1.241 6.659 11.411 1.00 96.56 226 VAL A O 1
ATOM 1931 N N . ALA A 1 227 ? 1.301 7.750 9.453 1.00 96.69 227 ALA A N 1
ATOM 1932 C CA . ALA A 1 227 ? 0.107 8.540 9.718 1.00 96.69 227 ALA A CA 1
ATOM 1933 C C . ALA A 1 227 ? -1.164 7.664 9.806 1.00 96.69 227 ALA A C 1
ATOM 1935 O O . ALA A 1 227 ? -1.976 7.864 10.707 1.00 96.69 227 ALA A O 1
ATOM 1936 N N . ILE A 1 228 ? -1.311 6.642 8.953 1.00 96.62 228 ILE A N 1
ATOM 1937 C CA . ILE A 1 228 ? -2.404 5.657 9.041 1.00 96.62 228 ILE A CA 1
ATOM 1938 C C . ILE A 1 228 ? -2.362 4.933 10.388 1.00 96.62 228 ILE A C 1
ATOM 1940 O O . ILE A 1 228 ? -3.373 4.894 11.085 1.00 96.62 228 ILE A O 1
ATOM 1944 N N . LEU A 1 229 ? -1.198 4.419 10.795 1.00 97.06 229 LEU A N 1
ATOM 1945 C CA . LEU A 1 229 ? -1.035 3.721 12.074 1.00 97.06 229 LEU A CA 1
ATOM 1946 C C . LEU A 1 229 ? -1.369 4.625 13.270 1.00 97.06 229 LEU A C 1
ATOM 1948 O O . LEU A 1 229 ? -1.976 4.178 14.246 1.00 97.06 229 LEU A O 1
ATOM 1952 N N . GLN A 1 230 ? -1.016 5.911 13.200 1.00 96.44 230 GLN A N 1
ATOM 1953 C CA . GLN A 1 230 ? -1.388 6.892 14.221 1.00 96.44 230 GLN A CA 1
ATOM 1954 C C . GLN A 1 230 ? -2.908 7.086 14.311 1.00 96.44 230 GLN A C 1
ATOM 1956 O O . GLN A 1 230 ? -3.452 7.136 15.418 1.00 96.44 230 GLN A O 1
ATOM 1961 N N . GLU A 1 231 ? -3.608 7.181 13.180 1.00 95.38 231 GLU A N 1
ATOM 1962 C CA . GLU A 1 231 ? -5.071 7.277 13.148 1.00 95.38 231 GLU A CA 1
ATOM 1963 C C . GLU A 1 231 ? -5.748 5.975 13.616 1.00 95.38 231 GLU A C 1
ATOM 1965 O O . GLU A 1 231 ? -6.695 6.008 14.407 1.00 95.38 231 GLU A O 1
ATOM 1970 N N . GLU A 1 232 ? -5.224 4.811 13.226 1.00 96.31 232 GLU A N 1
ATOM 1971 C CA . GLU A 1 232 ? -5.704 3.508 13.698 1.00 96.31 232 GLU A CA 1
ATOM 1972 C C . GLU A 1 232 ? -5.555 3.372 15.217 1.00 96.31 232 GLU A C 1
ATOM 1974 O O . GLU A 1 232 ? -6.482 2.926 15.900 1.00 96.31 232 GLU A O 1
ATOM 1979 N N . LEU A 1 233 ? -4.441 3.842 15.784 1.00 97.06 233 LEU A N 1
ATOM 1980 C CA . LEU A 1 233 ? -4.246 3.880 17.231 1.00 97.06 233 LEU A CA 1
ATOM 1981 C C . LEU A 1 233 ? -5.296 4.757 17.931 1.00 97.06 233 LEU A C 1
ATOM 1983 O O . LEU A 1 233 ? -5.780 4.396 19.008 1.00 97.06 233 LEU A O 1
ATOM 1987 N N . LYS A 1 234 ? 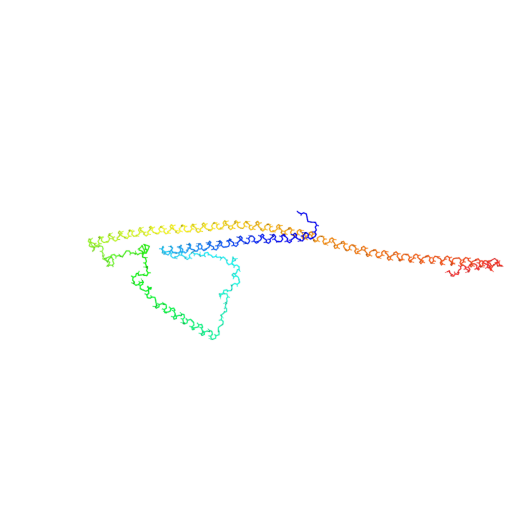-5.694 5.891 17.337 1.00 95.19 234 LYS A N 1
ATOM 1988 C CA . LYS A 1 234 ? -6.784 6.721 17.881 1.00 95.19 234 LYS A CA 1
ATOM 1989 C C . LYS A 1 234 ? -8.111 5.966 17.872 1.00 95.19 234 LYS A C 1
ATOM 1991 O O . LYS A 1 234 ? -8.832 6.021 18.867 1.00 95.19 234 LYS A O 1
ATOM 1996 N N . ILE A 1 235 ? -8.414 5.214 16.809 1.00 95.81 235 ILE A N 1
ATOM 1997 C CA . ILE A 1 235 ? -9.603 4.348 16.761 1.00 95.81 235 ILE A CA 1
ATOM 1998 C C . ILE A 1 235 ? -9.565 3.322 17.896 1.00 95.81 235 ILE A C 1
ATOM 2000 O O . ILE A 1 235 ? -10.561 3.164 18.602 1.00 95.81 235 ILE A O 1
ATOM 2004 N N . TRP A 1 236 ? -8.433 2.643 18.099 1.00 96.50 236 TRP A N 1
ATOM 2005 C CA . TRP A 1 236 ? -8.283 1.661 19.176 1.00 96.50 236 TRP A CA 1
ATOM 2006 C C . TRP A 1 236 ? -8.500 2.275 20.557 1.00 96.50 236 TRP A C 1
ATOM 2008 O O . TRP A 1 236 ? -9.236 1.709 21.362 1.00 96.50 236 TRP A O 1
ATOM 2018 N N . ARG A 1 237 ? -7.953 3.469 20.807 1.00 95.50 237 ARG A N 1
ATOM 2019 C CA . ARG A 1 237 ? -8.185 4.206 22.060 1.00 95.50 237 ARG A CA 1
ATOM 2020 C C . ARG A 1 237 ? -9.663 4.532 22.277 1.00 95.50 237 ARG A C 1
ATOM 2022 O O . ARG A 1 237 ? -10.163 4.351 23.383 1.00 95.50 237 ARG A O 1
ATOM 2029 N N . LEU A 1 238 ? -10.377 4.970 21.238 1.00 94.56 238 LEU A N 1
ATOM 2030 C CA . LEU A 1 238 ? -11.813 5.258 21.339 1.00 94.56 238 LEU A CA 1
ATOM 2031 C C . LEU A 1 238 ? -12.636 3.992 21.589 1.00 94.56 238 LEU A C 1
ATOM 2033 O O . LEU A 1 238 ? -13.524 4.003 22.438 1.00 94.56 238 LEU A O 1
ATOM 2037 N N . LYS A 1 239 ? -12.322 2.894 20.895 1.00 95.38 239 LYS A N 1
ATOM 2038 C CA . LYS A 1 239 ? -12.960 1.590 21.128 1.00 95.38 239 LYS A CA 1
ATOM 2039 C C . LYS A 1 239 ? -12.734 1.098 22.555 1.00 95.38 239 LYS A C 1
ATOM 2041 O O . LYS A 1 239 ? -13.673 0.638 23.187 1.00 95.38 239 LYS A O 1
ATOM 2046 N N . TRP A 1 240 ? -11.514 1.239 23.065 1.00 95.44 240 TRP A N 1
ATOM 2047 C CA . TRP A 1 240 ? -11.174 0.892 24.442 1.00 95.44 240 TRP A CA 1
ATOM 2048 C C . TRP A 1 240 ? -11.984 1.707 25.458 1.00 95.44 240 TRP A C 1
ATOM 2050 O O . TRP A 1 240 ? -12.575 1.143 26.372 1.00 95.44 240 TRP A O 1
ATOM 2060 N N . MET A 1 241 ? -12.094 3.026 25.262 1.00 93.06 241 MET A N 1
ATOM 2061 C CA . MET A 1 241 ? -12.935 3.876 26.115 1.00 93.06 241 MET A CA 1
ATOM 2062 C C . MET A 1 241 ? -14.414 3.470 26.081 1.00 93.06 241 MET A C 1
ATOM 2064 O O . MET A 1 241 ? -15.082 3.555 27.106 1.00 93.06 241 MET A O 1
ATOM 2068 N N . LEU A 1 242 ? -14.930 3.062 24.918 1.00 94.19 242 LEU A N 1
ATOM 2069 C CA . LEU A 1 242 ? -16.307 2.580 24.773 1.00 94.19 242 LEU A CA 1
ATOM 2070 C C . LEU A 1 242 ? -16.528 1.245 25.493 1.00 94.19 242 LEU A C 1
ATOM 2072 O O . LEU A 1 242 ? -17.558 1.078 26.137 1.00 94.19 242 LEU A O 1
ATOM 2076 N N . LEU A 1 243 ? -15.560 0.330 25.404 1.00 95.88 243 LEU A N 1
ATOM 2077 C CA . LEU A 1 243 ? -15.609 -0.962 26.084 1.00 95.88 243 LEU A CA 1
ATOM 2078 C C . LEU A 1 243 ? -15.642 -0.785 27.606 1.00 95.88 243 LEU A C 1
ATOM 2080 O O . LEU A 1 243 ? -16.509 -1.345 28.263 1.00 95.88 243 LEU A O 1
ATOM 2084 N N . ILE A 1 244 ? -14.760 0.056 28.153 1.00 94.69 244 ILE A N 1
ATOM 2085 C CA . ILE A 1 244 ? -14.742 0.365 29.591 1.00 94.69 244 ILE A CA 1
ATOM 2086 C C . ILE A 1 244 ? -16.077 0.970 30.049 1.00 94.69 244 ILE A C 1
ATOM 2088 O O . ILE A 1 244 ? -16.603 0.610 31.098 1.00 94.69 244 ILE A O 1
ATOM 2092 N N . GLU A 1 245 ? -16.633 1.904 29.275 1.00 92.62 245 GLU A N 1
ATOM 2093 C CA . GLU A 1 245 ? -17.925 2.523 29.590 1.00 92.62 245 GLU A CA 1
ATOM 2094 C C . GLU A 1 245 ? -19.052 1.477 29.635 1.00 92.62 245 GLU A C 1
ATOM 2096 O O . GLU A 1 245 ? -19.900 1.511 30.524 1.00 92.62 245 GLU A O 1
ATOM 2101 N N . GLU A 1 246 ? -19.030 0.506 28.723 1.00 94.25 246 GLU A N 1
ATOM 2102 C CA . GLU A 1 246 ? -19.974 -0.611 28.689 1.00 94.25 246 GLU A CA 1
ATOM 2103 C C . GLU A 1 246 ? -19.791 -1.581 29.865 1.00 94.25 246 GLU A C 1
ATOM 2105 O O . GLU A 1 246 ? -20.779 -1.990 30.477 1.00 94.25 246 GLU A O 1
ATOM 2110 N N . GLU A 1 247 ? -18.550 -1.887 30.250 1.00 96.12 247 GLU A N 1
ATOM 2111 C CA . GLU A 1 247 ? -18.247 -2.685 31.444 1.00 96.12 247 GLU A CA 1
ATOM 2112 C C . GLU A 1 247 ? -18.781 -2.024 32.721 1.00 96.12 247 GLU A C 1
ATOM 2114 O O . GLU A 1 247 ? -19.400 -2.699 33.548 1.00 96.12 247 GLU A O 1
ATOM 2119 N N . PHE A 1 248 ? -18.616 -0.705 32.873 1.00 94.75 248 PHE A N 1
ATOM 2120 C CA . PHE A 1 248 ? -19.163 0.018 34.021 1.00 94.75 248 PHE A CA 1
ATOM 2121 C C . PHE A 1 248 ? -20.691 -0.016 34.062 1.00 94.75 248 PHE A C 1
ATOM 2123 O O . PHE A 1 248 ? -21.254 -0.267 35.127 1.00 94.75 248 PHE A O 1
ATOM 2130 N N . ILE A 1 249 ? -21.361 0.184 32.923 1.00 95.00 249 ILE A N 1
ATOM 2131 C CA . ILE A 1 249 ? -22.829 0.122 32.839 1.00 95.00 249 ILE A CA 1
ATOM 2132 C C . ILE A 1 249 ? -23.332 -1.277 33.216 1.00 95.00 249 ILE A C 1
ATOM 2134 O O . ILE A 1 249 ? -24.271 -1.408 34.005 1.00 95.00 249 ILE A O 1
ATOM 2138 N N . ASN A 1 250 ? -22.690 -2.325 32.698 1.00 96.06 250 ASN A N 1
ATOM 2139 C CA . ASN A 1 250 ? -23.044 -3.705 33.023 1.00 96.06 250 ASN A CA 1
ATOM 2140 C C . ASN A 1 250 ? -22.833 -3.993 34.511 1.00 96.06 250 ASN A C 1
ATOM 2142 O O . ASN A 1 250 ? -23.717 -4.542 35.171 1.00 96.06 250 ASN A O 1
ATOM 2146 N N . ARG A 1 251 ? -21.704 -3.550 35.072 1.00 96.31 251 ARG A N 1
ATOM 2147 C CA . ARG A 1 251 ? -21.417 -3.738 36.493 1.00 96.31 251 ARG A CA 1
ATOM 2148 C C . ARG A 1 251 ? -22.403 -2.989 37.387 1.00 96.31 251 ARG A C 1
ATOM 2150 O O . ARG A 1 251 ? -22.844 -3.523 38.403 1.00 96.31 251 ARG A O 1
ATOM 2157 N N . GLU A 1 252 ? -22.774 -1.769 37.015 1.00 96.56 252 GLU A N 1
ATOM 2158 C CA . GLU A 1 252 ? -23.793 -0.993 37.720 1.00 96.56 252 GLU A CA 1
ATOM 2159 C C . GLU A 1 252 ? -25.152 -1.709 37.689 1.00 96.56 252 GLU A C 1
ATOM 2161 O O . GLU A 1 252 ? -25.838 -1.784 38.711 1.00 96.56 252 GLU A O 1
ATOM 2166 N N . TYR A 1 253 ? -25.526 -2.284 36.544 1.00 97.12 253 TYR A N 1
ATOM 2167 C CA . TYR A 1 253 ? -26.753 -3.065 36.400 1.00 97.12 253 TYR A CA 1
ATOM 2168 C C . TYR A 1 253 ? -26.765 -4.306 37.308 1.00 97.12 253 TYR A C 1
ATOM 2170 O O . TYR A 1 253 ? -27.738 -4.523 38.033 1.00 97.12 253 TYR A O 1
ATOM 2178 N N . GLU A 1 254 ? -25.679 -5.082 37.337 1.00 96.75 254 GLU A N 1
ATOM 2179 C CA . GLU A 1 254 ? -25.532 -6.245 38.226 1.00 96.75 254 GLU A CA 1
ATOM 2180 C C . GLU A 1 254 ? -25.664 -5.872 39.708 1.00 96.75 254 GLU A C 1
ATOM 2182 O O . GLU A 1 254 ? -26.342 -6.555 40.484 1.00 96.75 254 GLU A O 1
ATOM 2187 N N . LEU A 1 255 ? -25.029 -4.769 40.116 1.00 96.69 255 LEU A N 1
ATOM 2188 C CA . LEU A 1 255 ? -25.090 -4.283 41.493 1.00 96.69 255 LEU A CA 1
ATOM 2189 C C . LEU A 1 255 ? -26.504 -3.824 41.859 1.00 96.69 255 LEU A C 1
ATOM 2191 O O . LEU A 1 255 ? -26.992 -4.166 42.935 1.00 96.69 255 LEU A O 1
ATOM 2195 N N . LYS A 1 256 ? -27.199 -3.115 40.960 1.00 97.19 256 LYS A N 1
ATOM 2196 C CA . LYS A 1 256 ? -28.605 -2.729 41.159 1.00 97.19 256 LYS A CA 1
ATOM 2197 C C . LYS A 1 256 ? -29.515 -3.947 41.312 1.00 97.19 256 LYS A C 1
ATOM 2199 O O . LYS A 1 256 ? -30.382 -3.947 42.185 1.00 97.19 256 LYS A O 1
ATOM 2204 N N . GLN A 1 257 ? -29.306 -4.994 40.513 1.00 97.06 257 GLN A N 1
ATOM 2205 C CA . GLN A 1 257 ? -30.041 -6.254 40.662 1.00 97.06 257 GLN A CA 1
ATOM 2206 C C . GLN A 1 257 ? -29.771 -6.903 42.024 1.00 97.06 257 GLN A C 1
ATOM 2208 O O . GLN A 1 257 ? -30.711 -7.237 42.743 1.00 97.06 257 GLN A O 1
ATOM 2213 N N . SER A 1 258 ? -28.503 -6.978 42.430 1.00 96.88 258 SER A N 1
ATOM 2214 C CA . SER A 1 258 ? -28.106 -7.535 43.730 1.00 96.88 258 SER A CA 1
ATOM 2215 C C . SER A 1 258 ? -28.731 -6.773 44.907 1.00 96.88 258 SER A C 1
ATOM 2217 O O . SER A 1 258 ? -29.233 -7.383 45.850 1.00 96.88 258 SER A O 1
ATOM 2219 N N . ILE A 1 259 ? -28.761 -5.437 44.843 1.00 97.12 259 ILE A N 1
ATOM 2220 C CA . ILE A 1 259 ? -29.414 -4.589 45.853 1.00 97.12 259 ILE A CA 1
ATOM 2221 C C . ILE A 1 259 ? -30.917 -4.876 45.909 1.00 97.12 259 ILE A C 1
ATOM 2223 O O . ILE A 1 259 ? -31.463 -5.060 46.996 1.00 97.12 259 ILE A O 1
ATOM 2227 N N . ASN A 1 260 ? -31.588 -4.970 44.759 1.00 96.88 260 ASN A N 1
ATOM 2228 C CA . ASN A 1 260 ? -33.016 -5.283 44.706 1.00 96.88 260 ASN A CA 1
ATOM 2229 C C . ASN A 1 260 ? -33.330 -6.667 45.293 1.00 96.88 260 ASN A C 1
ATOM 2231 O O . ASN A 1 260 ? -34.344 -6.839 45.971 1.00 96.88 260 ASN A O 1
ATOM 2235 N N . GLU A 1 261 ? -32.480 -7.665 45.054 1.00 96.62 261 GLU A N 1
ATOM 2236 C CA . GLU A 1 261 ? -32.622 -8.990 45.660 1.00 96.62 261 GLU A CA 1
ATOM 2237 C C . GLU A 1 261 ? -32.431 -8.962 47.177 1.00 96.62 261 GLU A C 1
ATOM 2239 O O . GLU A 1 261 ? -33.207 -9.586 47.905 1.00 96.62 261 GLU A O 1
ATOM 2244 N N . LEU A 1 262 ? -31.428 -8.228 47.667 1.00 96.25 262 LEU A N 1
ATOM 2245 C CA . LEU A 1 262 ? -31.209 -8.049 49.101 1.00 96.25 262 LEU A CA 1
ATOM 2246 C C . LEU A 1 262 ? -32.384 -7.329 49.761 1.00 96.25 262 LEU A C 1
ATOM 2248 O O . LEU A 1 262 ? -32.845 -7.786 50.800 1.00 96.25 262 LEU A O 1
ATOM 2252 N N . TYR A 1 263 ? -32.932 -6.294 49.125 1.00 97.00 263 TYR A N 1
ATOM 2253 C CA . TYR A 1 263 ? -34.111 -5.588 49.623 1.00 97.00 263 TYR A CA 1
ATOM 2254 C C . TYR A 1 263 ? -35.334 -6.514 49.714 1.00 97.00 263 TYR A C 1
ATOM 2256 O O . TYR A 1 263 ? -36.050 -6.525 50.713 1.00 97.00 263 TYR A O 1
ATOM 2264 N N . LYS A 1 264 ? -35.551 -7.379 48.712 1.00 96.12 264 LYS A N 1
ATOM 2265 C CA . LYS A 1 264 ? -36.609 -8.405 48.771 1.00 96.12 264 LYS A CA 1
ATOM 2266 C C . LYS A 1 264 ? -36.401 -9.377 49.935 1.00 96.12 264 LYS A C 1
ATOM 2268 O O . LYS A 1 264 ? -37.366 -9.724 50.614 1.00 96.12 264 LYS A O 1
ATOM 2273 N N . LYS A 1 265 ? -35.159 -9.818 50.173 1.00 95.94 265 LYS A N 1
ATOM 2274 C CA . LYS A 1 265 ? -34.817 -10.697 51.304 1.00 95.94 265 LYS A CA 1
ATOM 2275 C C . LYS A 1 265 ? -35.018 -9.995 52.643 1.00 95.94 265 LYS A C 1
ATOM 2277 O O . LYS A 1 265 ? -35.581 -10.601 53.546 1.00 95.94 265 LYS A O 1
ATOM 2282 N N . GLU A 1 266 ? -34.616 -8.734 52.759 1.00 96.44 266 GLU A N 1
ATOM 2283 C CA . GLU A 1 266 ? -34.833 -7.909 53.947 1.00 96.44 266 GLU A CA 1
ATOM 2284 C C . GLU A 1 266 ? -36.325 -7.808 54.269 1.00 96.44 266 GLU A C 1
ATOM 2286 O O . GLU A 1 266 ? -36.727 -8.166 55.372 1.00 96.44 266 GLU A O 1
ATOM 2291 N N . VAL A 1 267 ? -37.157 -7.441 53.287 1.00 96.75 267 VAL A N 1
ATOM 2292 C CA . VAL A 1 267 ? -38.620 -7.373 53.443 1.00 96.75 267 VAL A CA 1
ATOM 2293 C C . VAL A 1 267 ? -39.217 -8.725 53.847 1.00 96.75 267 VAL A C 1
ATOM 2295 O O . VAL A 1 267 ? -40.175 -8.782 54.617 1.00 96.75 267 VAL A O 1
ATOM 2298 N N . GLN A 1 268 ? -38.680 -9.837 53.341 1.00 96.25 268 GLN A N 1
ATOM 2299 C CA . GLN A 1 268 ? -39.142 -11.162 53.752 1.00 96.25 268 GLN A CA 1
ATOM 2300 C C . GLN A 1 268 ? -38.739 -11.485 55.197 1.00 96.25 268 GLN A C 1
ATOM 2302 O O . GLN A 1 268 ? -39.542 -12.031 55.951 1.00 96.25 268 GLN A O 1
ATOM 2307 N N . ILE A 1 269 ? -37.510 -11.149 55.595 1.00 95.56 269 ILE A N 1
ATOM 2308 C CA . ILE A 1 269 ? -37.013 -11.371 56.955 1.00 95.56 269 ILE A CA 1
ATOM 2309 C C . ILE A 1 269 ? -37.785 -10.509 57.953 1.00 95.56 269 ILE A C 1
ATOM 2311 O O . ILE A 1 269 ? -38.168 -11.024 58.999 1.00 95.56 269 ILE A O 1
ATOM 2315 N N . THR A 1 270 ? -38.060 -9.238 57.645 1.00 96.19 270 THR A N 1
ATOM 2316 C CA . THR A 1 270 ? -38.837 -8.358 58.530 1.00 96.19 270 THR A CA 1
ATOM 2317 C C . THR A 1 270 ? -40.252 -8.883 58.733 1.00 96.19 270 THR A C 1
ATOM 2319 O O . THR A 1 270 ? -40.675 -9.006 59.880 1.00 96.19 270 THR A O 1
ATOM 2322 N N . LYS A 1 271 ? -40.933 -9.325 57.666 1.00 95.81 271 LYS A N 1
ATOM 2323 C CA . LYS A 1 271 ? -42.234 -10.011 57.773 1.00 95.81 271 LYS A CA 1
ATOM 2324 C C . LYS A 1 271 ? -42.151 -11.263 58.643 1.00 95.81 271 LYS A C 1
ATOM 2326 O O . LYS A 1 271 ? -42.957 -11.438 59.552 1.00 95.81 271 LYS A O 1
ATOM 2331 N N . ASN A 1 272 ? -41.161 -12.124 58.409 1.00 95.75 272 ASN A N 1
ATOM 2332 C CA . ASN A 1 272 ? -40.977 -13.331 59.216 1.00 95.75 272 ASN A CA 1
ATOM 2333 C C . ASN A 1 272 ? -40.745 -12.981 60.698 1.00 95.75 272 ASN A C 1
ATOM 2335 O O . ASN A 1 272 ? -41.305 -13.625 61.581 1.00 95.75 272 ASN A O 1
ATOM 2339 N N . LEU A 1 273 ? -39.973 -11.932 60.983 1.00 95.62 273 LEU A N 1
ATOM 2340 C CA . LEU A 1 273 ? -39.688 -11.457 62.336 1.00 95.62 273 LEU A CA 1
ATOM 2341 C C . LEU A 1 273 ? -40.948 -10.886 63.008 1.00 95.62 273 LEU A C 1
ATOM 2343 O O . LEU A 1 273 ? -41.198 -11.181 64.175 1.00 95.62 273 LEU A O 1
ATOM 2347 N N . GLU A 1 274 ? -41.773 -10.130 62.282 1.00 95.25 274 GLU A N 1
ATOM 2348 C CA . GLU A 1 274 ? -43.079 -9.652 62.758 1.00 95.25 274 GLU A CA 1
ATOM 2349 C C . GLU A 1 274 ? -44.019 -10.815 63.096 1.00 95.25 274 GLU A C 1
ATOM 2351 O O . GLU A 1 274 ? -44.600 -10.834 64.182 1.00 95.25 274 GLU A O 1
ATOM 2356 N N . THR A 1 275 ? -44.111 -11.828 62.226 1.00 95.38 275 THR A N 1
ATOM 2357 C CA . THR A 1 275 ? -44.919 -13.024 62.516 1.00 95.38 275 THR A CA 1
ATOM 2358 C C . THR A 1 275 ? -44.396 -13.791 63.731 1.00 95.38 275 THR A C 1
ATOM 2360 O O . THR A 1 275 ? -45.178 -14.146 64.608 1.00 95.38 275 THR A O 1
ATOM 2363 N N . ALA A 1 276 ? -43.077 -13.976 63.851 1.00 94.06 276 ALA A N 1
ATOM 2364 C CA . ALA A 1 276 ? -42.464 -14.632 65.002 1.00 94.06 276 ALA A CA 1
ATOM 2365 C C . ALA A 1 276 ? -42.704 -13.857 66.308 1.00 94.06 276 ALA A C 1
ATOM 2367 O O . ALA A 1 276 ? -43.005 -14.471 67.328 1.00 94.06 276 ALA A O 1
ATOM 2368 N N . LYS A 1 277 ? -42.632 -12.517 66.284 1.00 95.19 277 LYS A N 1
ATOM 2369 C CA . LYS A 1 277 ? -42.990 -11.663 67.431 1.00 95.19 277 LYS A CA 1
ATOM 2370 C C . LYS A 1 277 ? -44.458 -11.814 67.819 1.00 95.19 277 LYS A C 1
ATOM 2372 O O . LYS A 1 277 ? -44.753 -11.917 69.003 1.00 95.19 277 LYS A O 1
ATOM 2377 N N . SER A 1 278 ? -45.366 -11.856 66.844 1.00 94.38 278 SER A N 1
ATOM 2378 C CA . SER A 1 278 ? -46.792 -12.073 67.108 1.00 94.38 278 SER A CA 1
ATOM 2379 C C . SER A 1 278 ? -47.044 -13.428 67.772 1.00 94.38 278 SER A C 1
ATOM 2381 O O . SER A 1 278 ? -47.798 -13.495 68.736 1.00 94.38 278 SER A O 1
ATOM 2383 N N . ILE A 1 279 ? -46.396 -14.491 67.288 1.00 94.56 279 ILE A N 1
ATOM 2384 C CA . ILE A 1 279 ? -46.499 -15.834 67.878 1.00 94.56 279 ILE A CA 1
ATOM 2385 C C . ILE A 1 279 ? -45.912 -15.842 69.293 1.00 94.56 279 ILE A C 1
ATOM 2387 O O . ILE A 1 279 ? -46.518 -16.398 70.201 1.00 94.56 279 ILE A O 1
ATOM 2391 N N . LEU A 1 280 ? -44.758 -15.202 69.506 1.00 94.50 280 LEU A N 1
ATOM 2392 C CA . LEU A 1 280 ? -44.145 -15.100 70.831 1.00 94.50 280 LEU A CA 1
ATOM 2393 C C . LEU A 1 280 ? -45.085 -14.412 71.829 1.00 94.50 280 LEU A C 1
ATOM 2395 O O . LEU A 1 280 ? -45.249 -14.915 72.934 1.00 94.50 280 LEU A O 1
ATOM 2399 N N . ASN A 1 281 ? -45.718 -13.306 71.431 1.00 93.56 281 ASN A N 1
ATOM 2400 C CA . ASN A 1 281 ? -46.676 -12.596 72.277 1.00 93.56 281 ASN A CA 1
ATOM 2401 C C . ASN A 1 281 ? -47.897 -13.471 72.601 1.00 93.56 281 ASN A C 1
ATOM 2403 O O . ASN A 1 281 ? -48.297 -13.530 73.755 1.00 93.56 281 ASN A O 1
ATOM 2407 N N . GLN A 1 282 ? -48.439 -14.204 71.620 1.00 93.81 282 GLN A N 1
ATOM 2408 C CA . GLN A 1 282 ? -49.545 -15.145 71.851 1.00 93.81 282 GLN A CA 1
ATOM 2409 C C . GLN A 1 282 ? -49.161 -16.240 72.850 1.00 93.81 282 GLN A C 1
ATOM 2411 O O . GLN A 1 282 ? -49.882 -16.481 73.810 1.00 93.81 282 GLN A O 1
ATOM 2416 N N . VAL A 1 283 ? -47.992 -16.861 72.673 1.00 92.44 283 VAL A N 1
ATOM 2417 C CA . VAL A 1 283 ? -47.499 -17.888 73.602 1.00 92.44 283 VAL A CA 1
ATOM 2418 C C . VAL A 1 283 ? -47.243 -17.291 74.989 1.00 92.44 283 VAL A C 1
ATOM 2420 O O . VAL A 1 283 ? -47.528 -17.936 75.993 1.00 92.44 283 VAL A O 1
ATOM 2423 N N . GLN A 1 284 ? -46.736 -16.059 75.079 1.00 92.19 284 GLN A N 1
ATOM 2424 C CA . GLN A 1 284 ? -46.575 -15.362 76.358 1.00 92.19 284 GLN A CA 1
ATOM 2425 C C . GLN A 1 284 ? -47.925 -15.150 77.052 1.00 92.19 284 GLN A C 1
ATOM 2427 O O . GLN A 1 284 ? -48.062 -15.554 78.205 1.00 92.19 284 GLN A O 1
ATOM 2432 N N . GLU A 1 285 ? -48.930 -14.624 76.351 1.00 92.50 285 GLU A N 1
ATOM 2433 C CA . GLU A 1 285 ? -50.295 -14.460 76.869 1.00 92.50 285 GLU A CA 1
ATOM 2434 C C . GLU A 1 285 ? -50.889 -15.799 77.337 1.00 92.50 285 GLU A C 1
ATOM 2436 O O . GLU A 1 285 ? -51.414 -15.890 78.448 1.00 92.50 285 GLU A O 1
ATOM 2441 N N . GLU A 1 286 ? -50.742 -16.866 76.547 1.00 91.69 286 GLU A N 1
ATOM 2442 C CA . GLU A 1 286 ? -51.179 -18.218 76.917 1.00 91.69 286 GLU A CA 1
ATOM 2443 C C . GLU A 1 286 ? -50.470 -18.723 78.182 1.00 91.69 286 GLU A C 1
ATOM 2445 O O . GLU A 1 286 ? -51.113 -19.259 79.086 1.00 91.69 286 GLU A O 1
ATOM 2450 N N . THR A 1 287 ? -49.154 -18.524 78.300 1.00 88.06 287 THR A N 1
ATOM 2451 C CA . THR A 1 287 ? -48.406 -18.934 79.500 1.00 88.06 287 THR A CA 1
ATOM 2452 C C . THR A 1 287 ? -48.778 -18.118 80.737 1.00 88.06 287 THR A C 1
ATOM 2454 O O . THR A 1 287 ? -48.806 -18.661 81.844 1.00 88.06 287 THR A O 1
ATOM 2457 N N . GLU A 1 288 ? -49.091 -16.831 80.579 1.00 91.06 288 GLU A N 1
ATOM 2458 C CA . GLU A 1 288 ? -49.564 -15.973 81.665 1.00 91.06 288 GLU A CA 1
ATOM 2459 C C . GLU A 1 288 ? -50.958 -16.390 82.141 1.00 91.06 288 GLU A C 1
ATOM 2461 O O . GLU A 1 288 ? -51.178 -16.477 83.354 1.00 91.06 288 GLU A O 1
ATOM 2466 N N . LEU A 1 289 ? -51.863 -16.725 81.214 1.00 90.38 289 LEU A N 1
ATOM 2467 C CA . LEU A 1 289 ? -53.180 -17.291 81.513 1.00 90.38 289 LEU A CA 1
ATOM 2468 C C . LEU A 1 289 ? -53.057 -18.624 82.255 1.00 90.38 289 LEU A C 1
ATOM 2470 O O . LEU A 1 289 ? -53.608 -18.765 83.345 1.00 90.38 289 LEU A O 1
ATOM 2474 N N . LEU A 1 290 ? -52.259 -19.565 81.741 1.00 86.56 290 LEU A N 1
ATOM 2475 C CA . LEU A 1 290 ? -52.016 -20.854 82.400 1.00 86.56 290 LEU A CA 1
ATOM 2476 C C . LEU A 1 290 ? -51.394 -20.682 83.794 1.00 86.56 290 LEU A C 1
ATOM 2478 O O . LEU A 1 290 ? -51.763 -21.380 84.736 1.00 86.56 290 LEU A O 1
ATOM 2482 N N . SER A 1 291 ? -50.481 -19.724 83.964 1.00 85.75 291 SER A N 1
ATOM 2483 C CA . SER A 1 291 ? -49.892 -19.382 85.266 1.00 85.75 291 SER A CA 1
ATOM 2484 C C . SER A 1 291 ? -50.917 -18.776 86.231 1.00 85.75 291 SER A C 1
ATOM 2486 O O . SER A 1 291 ? -50.888 -19.051 87.436 1.00 85.75 291 SER A O 1
ATOM 2488 N N . ALA A 1 292 ? -51.841 -17.951 85.732 1.00 87.44 292 ALA A N 1
ATOM 2489 C CA . ALA A 1 292 ? -52.943 -17.411 86.521 1.00 87.44 292 ALA A CA 1
ATOM 2490 C C . ALA A 1 292 ? -53.922 -18.515 86.952 1.00 87.44 292 ALA A C 1
ATOM 2492 O O . ALA A 1 292 ? -54.298 -18.561 88.128 1.00 87.44 292 ALA A O 1
ATOM 2493 N N . ASP A 1 293 ? -54.255 -19.439 86.051 1.00 84.69 293 ASP A N 1
ATOM 2494 C CA . ASP A 1 293 ? -55.080 -20.614 86.335 1.00 84.69 293 ASP A CA 1
ATOM 2495 C C . ASP A 1 293 ? -54.405 -21.554 87.345 1.00 84.69 293 ASP A C 1
ATOM 2497 O O . ASP A 1 293 ? -55.049 -21.992 88.301 1.00 84.69 293 ASP A O 1
ATOM 2501 N N . ASP A 1 294 ? -53.095 -21.801 87.222 1.00 83.50 294 ASP A N 1
ATOM 2502 C CA . ASP A 1 294 ? -52.304 -22.585 88.186 1.00 83.50 294 ASP A CA 1
ATOM 2503 C C . ASP A 1 294 ? -52.393 -21.964 89.594 1.00 83.50 294 ASP A C 1
ATOM 2505 O O . ASP A 1 294 ? -52.702 -22.650 90.574 1.00 83.50 294 ASP A O 1
ATOM 2509 N N . LYS A 1 295 ? -52.245 -20.634 89.696 1.00 84.62 295 LYS A N 1
ATOM 2510 C CA . LYS A 1 295 ? -52.397 -19.884 90.958 1.00 84.62 295 LYS A CA 1
ATOM 2511 C C . LYS A 1 295 ? -53.826 -19.917 91.505 1.00 84.62 295 LYS A C 1
ATOM 2513 O O . LYS A 1 295 ? -54.006 -19.949 92.726 1.00 84.62 295 LYS A O 1
ATOM 2518 N N . LEU A 1 296 ? -54.849 -19.864 90.651 1.00 83.88 296 LEU A N 1
ATOM 2519 C CA . LEU A 1 296 ? -56.249 -19.993 91.067 1.00 83.88 296 LEU A CA 1
ATOM 2520 C C . LEU A 1 296 ? -56.534 -21.395 91.600 1.00 83.88 296 LEU A C 1
ATOM 2522 O O . LEU A 1 296 ? -57.127 -21.525 92.669 1.00 83.88 296 LEU A O 1
ATOM 2526 N N . MET A 1 297 ? -56.051 -22.428 90.914 1.00 80.38 297 MET A N 1
ATOM 2527 C CA . MET A 1 297 ? -56.147 -23.811 91.369 1.00 80.38 297 MET A CA 1
ATOM 2528 C C . MET A 1 297 ? -55.417 -24.022 92.700 1.00 80.38 297 MET A C 1
ATOM 2530 O O . MET A 1 297 ? -55.969 -24.659 93.592 1.00 80.38 297 MET A O 1
ATOM 2534 N N . GLU A 1 298 ? -54.241 -23.416 92.902 1.00 80.56 298 GLU A N 1
ATOM 2535 C CA . GLU A 1 298 ? -53.547 -23.451 94.198 1.00 80.56 298 GLU A CA 1
ATOM 2536 C C . GLU A 1 298 ? -54.362 -22.780 95.313 1.00 80.56 298 GLU A C 1
ATOM 2538 O O . GLU A 1 298 ? -54.414 -23.279 96.440 1.00 80.56 298 GLU A O 1
ATOM 2543 N N . LYS A 1 299 ? -55.010 -21.644 95.022 1.00 81.69 299 LYS A N 1
ATOM 2544 C CA . LYS A 1 299 ? -55.902 -20.969 95.976 1.00 81.69 299 LYS A CA 1
ATOM 2545 C C . LYS A 1 299 ? -57.144 -21.805 96.277 1.00 81.69 299 LYS A C 1
ATOM 2547 O O . LYS A 1 299 ? -57.553 -21.853 97.434 1.00 81.69 299 LYS A O 1
ATOM 2552 N N . ASN A 1 300 ? -57.732 -22.448 95.273 1.00 80.44 300 ASN A N 1
ATOM 2553 C CA . ASN A 1 300 ? -58.893 -23.318 95.446 1.00 80.44 300 ASN A CA 1
ATOM 2554 C C . ASN A 1 300 ? -58.531 -24.566 96.254 1.00 80.44 300 ASN A C 1
ATOM 2556 O O . ASN A 1 300 ? -59.235 -24.864 97.209 1.00 80.44 300 ASN A O 1
ATOM 2560 N N . LEU A 1 301 ? -57.380 -25.198 95.998 1.00 78.88 301 LEU A N 1
ATOM 2561 C CA . LEU A 1 301 ? -56.865 -26.295 96.823 1.00 78.88 301 LEU A CA 1
ATOM 2562 C C . LEU A 1 301 ? -56.703 -25.864 98.292 1.00 78.88 301 LEU A C 1
ATOM 2564 O O . LEU A 1 301 ? -57.117 -26.572 99.200 1.00 78.88 301 LEU A O 1
ATOM 2568 N N . ARG A 1 302 ? -56.157 -24.670 98.559 1.00 75.75 302 ARG A N 1
ATOM 2569 C CA . ARG A 1 302 ? -56.072 -24.154 99.940 1.00 75.75 302 ARG A CA 1
ATOM 2570 C C . ARG A 1 302 ? -57.442 -23.945 100.592 1.00 75.75 302 ARG A C 1
ATOM 2572 O O . ARG A 1 302 ? -57.542 -24.080 101.806 1.00 75.75 302 ARG A O 1
ATOM 2579 N N . LYS A 1 303 ? -58.465 -23.574 99.815 1.00 77.44 303 LYS A N 1
ATOM 2580 C CA . LYS A 1 303 ? -59.835 -23.354 100.307 1.00 77.44 303 LYS A CA 1
ATOM 2581 C C . LYS A 1 303 ? -60.586 -24.663 100.545 1.00 77.44 303 LYS A C 1
ATOM 2583 O O . LYS A 1 303 ? -61.205 -24.801 101.585 1.00 77.44 303 LYS A O 1
ATOM 2588 N N . GLU A 1 304 ? -60.537 -25.605 99.607 1.00 76.88 304 GLU A N 1
ATOM 2589 C CA . GLU A 1 304 ? -61.258 -26.886 99.697 1.00 76.88 304 GLU A CA 1
ATOM 2590 C C . GLU A 1 304 ? -60.695 -27.805 100.787 1.00 76.88 304 GLU A C 1
ATOM 2592 O O . GLU A 1 304 ? -61.420 -28.618 101.349 1.00 76.88 304 GLU A O 1
ATOM 2597 N N . PHE A 1 305 ? -59.412 -27.652 101.120 1.00 71.50 305 PHE A N 1
ATOM 2598 C CA . PHE A 1 305 ? -58.737 -28.427 102.160 1.00 71.50 305 PHE A CA 1
ATOM 2599 C C . PHE A 1 305 ? -58.504 -27.609 103.445 1.00 71.50 305 PHE A C 1
ATOM 2601 O O . PHE A 1 305 ? -57.592 -27.927 104.209 1.00 71.50 305 PHE A O 1
ATOM 2608 N N . SER A 1 306 ? -59.309 -26.567 103.708 1.00 68.38 306 SER A N 1
ATOM 2609 C CA . SER A 1 306 ? -59.189 -25.733 104.920 1.00 68.38 306 SER A CA 1
ATOM 2610 C C . SER A 1 306 ? -59.361 -26.515 106.222 1.00 68.38 306 SER A C 1
ATOM 2612 O O . SER A 1 306 ? -58.804 -26.121 107.242 1.00 68.38 306 SER A O 1
ATOM 2614 N N . ASP A 1 307 ? -60.092 -27.628 106.168 1.00 68.62 307 ASP A N 1
ATOM 2615 C CA . ASP A 1 307 ? -60.509 -28.409 107.337 1.00 68.62 307 ASP A CA 1
ATOM 2616 C C . ASP A 1 307 ? -59.521 -29.545 107.676 1.00 68.62 307 ASP A C 1
ATOM 2618 O O . ASP A 1 307 ? -59.691 -30.265 108.660 1.00 68.62 307 ASP A O 1
ATOM 2622 N N . ILE A 1 308 ? -58.473 -29.722 106.860 1.00 63.34 308 ILE A N 1
ATOM 2623 C CA . ILE A 1 308 ? -57.474 -30.788 106.993 1.00 63.34 308 ILE A CA 1
ATOM 2624 C C . ILE A 1 308 ? -56.135 -30.163 107.399 1.00 63.34 308 ILE A C 1
ATOM 2626 O O . ILE A 1 308 ? -55.498 -29.443 106.631 1.00 63.34 308 ILE A O 1
ATOM 2630 N N . HIS A 1 309 ? -55.673 -30.469 108.613 1.00 63.06 309 HIS A N 1
ATOM 2631 C CA . HIS A 1 309 ? -54.414 -29.960 109.168 1.00 63.06 309 HIS A CA 1
ATOM 2632 C C . HIS A 1 309 ? -53.424 -31.091 109.497 1.00 63.06 309 HIS A C 1
ATOM 2634 O O . HIS A 1 309 ? -53.819 -32.204 109.840 1.00 63.06 309 HIS A O 1
ATOM 2640 N N . GLY A 1 310 ? -52.119 -30.800 109.417 1.00 69.38 310 GLY A N 1
ATOM 2641 C CA . GLY A 1 310 ? -51.039 -31.728 109.780 1.00 69.38 310 GLY A CA 1
ATOM 2642 C C . GLY A 1 310 ? -50.402 -32.482 108.593 1.00 69.38 310 GLY A C 1
ATOM 2643 O O . GLY A 1 310 ? -50.535 -32.051 107.448 1.00 69.38 310 GLY A O 1
ATOM 2644 N N . PRO A 1 311 ? -49.709 -33.617 108.834 1.00 72.31 311 PRO A N 1
ATOM 2645 C CA . PRO A 1 311 ? -48.872 -34.311 107.837 1.00 72.31 311 PRO A CA 1
ATOM 2646 C C . PRO A 1 311 ? -49.601 -34.748 106.556 1.00 72.31 311 PRO A C 1
ATOM 2648 O O . PRO A 1 311 ? -48.984 -34.903 105.501 1.00 72.31 311 PRO A O 1
ATOM 2651 N N . LEU A 1 312 ? -50.920 -34.948 106.642 1.00 67.12 312 LEU A N 1
ATOM 2652 C CA . LEU A 1 312 ? -51.769 -35.333 105.516 1.00 67.12 312 LEU A CA 1
ATOM 2653 C C . LEU A 1 312 ? -51.911 -34.191 104.494 1.00 67.12 312 LEU A C 1
ATOM 2655 O O . LEU A 1 312 ? -51.884 -34.433 103.289 1.00 67.12 312 LEU A O 1
ATOM 2659 N N . TYR A 1 313 ? -51.988 -32.945 104.967 1.00 73.31 313 TYR A N 1
ATOM 2660 C CA . TYR A 1 313 ? -52.041 -31.761 104.111 1.00 73.31 313 TYR A CA 1
ATOM 2661 C C . TYR A 1 313 ? -50.722 -31.574 103.344 1.00 73.31 313 TYR A C 1
ATOM 2663 O O . TYR A 1 313 ? -50.725 -31.339 102.135 1.00 73.31 313 TYR A O 1
ATOM 2671 N N . ASP A 1 314 ? -49.581 -31.791 104.006 1.00 71.38 314 ASP A N 1
ATOM 2672 C CA . ASP A 1 314 ? -48.258 -31.719 103.370 1.00 71.38 314 ASP A CA 1
ATOM 2673 C C . ASP A 1 314 ? -48.067 -32.782 102.277 1.00 71.38 314 ASP A C 1
ATOM 2675 O O . ASP A 1 314 ? -47.416 -32.525 101.257 1.00 71.38 314 ASP A O 1
ATOM 2679 N N . PHE A 1 315 ? -48.651 -33.972 102.459 1.00 76.12 315 PHE A N 1
ATOM 2680 C CA . PHE A 1 315 ? -48.668 -35.013 101.432 1.00 76.12 315 PHE A CA 1
ATOM 2681 C C . PHE A 1 315 ? -49.502 -34.593 100.211 1.00 76.12 315 PHE A C 1
ATOM 2683 O O . PHE A 1 315 ? -49.033 -34.729 99.078 1.00 76.12 315 PHE A O 1
ATOM 2690 N N . ILE A 1 316 ? -50.687 -34.012 100.429 1.00 73.94 316 ILE A N 1
ATOM 2691 C CA . ILE A 1 316 ? -51.586 -33.526 99.367 1.00 73.94 316 ILE A CA 1
ATOM 2692 C C . ILE A 1 316 ? -50.935 -32.382 98.575 1.00 73.94 316 ILE A C 1
ATOM 2694 O O . ILE A 1 316 ? -50.924 -32.411 97.345 1.00 73.94 316 ILE A O 1
ATOM 2698 N N . VAL A 1 317 ? -50.292 -31.424 99.249 1.00 74.69 317 VAL A N 1
ATOM 2699 C CA . VAL A 1 317 ? -49.561 -30.329 98.585 1.00 74.69 317 VAL A CA 1
ATOM 2700 C C . VAL A 1 317 ? -48.363 -30.855 97.782 1.00 74.69 317 VAL A C 1
ATOM 2702 O O . VAL A 1 317 ? -48.104 -30.377 96.675 1.00 74.69 317 VAL A O 1
ATOM 2705 N N . LYS A 1 318 ? -47.632 -31.860 98.288 1.00 77.38 318 LYS A N 1
ATOM 2706 C CA . LYS A 1 318 ? -46.538 -32.509 97.539 1.00 77.38 318 LYS A CA 1
ATOM 2707 C C . LYS A 1 318 ? -47.033 -33.265 96.307 1.00 77.38 318 LYS A C 1
ATOM 2709 O O . LYS A 1 318 ? -46.351 -33.231 95.285 1.00 77.38 318 LYS A O 1
ATOM 2714 N N . ALA A 1 319 ? -48.176 -33.943 96.396 1.00 74.12 319 ALA A N 1
ATOM 2715 C CA . ALA A 1 319 ? -48.782 -34.638 95.263 1.00 74.12 319 ALA A CA 1
ATOM 2716 C C . ALA A 1 319 ? -49.280 -33.644 94.202 1.00 74.12 319 ALA A C 1
ATOM 2718 O O . ALA A 1 319 ? -48.980 -33.809 93.022 1.00 74.12 319 ALA A O 1
ATOM 2719 N N . TYR A 1 320 ? -49.933 -32.559 94.626 1.00 73.62 320 TYR A N 1
ATOM 2720 C CA . TYR A 1 320 ? -50.397 -31.488 93.745 1.00 73.62 320 TYR A CA 1
ATOM 2721 C C . TYR A 1 320 ? -49.246 -30.824 92.973 1.00 73.62 320 TYR A C 1
ATOM 2723 O O . TYR A 1 320 ? -49.332 -30.641 91.762 1.00 73.62 320 TYR A O 1
ATOM 2731 N N . LYS A 1 321 ? -48.114 -30.547 93.633 1.00 74.38 321 LYS A N 1
ATOM 2732 C CA . LYS A 1 321 ? -46.919 -29.974 92.984 1.00 74.38 321 LYS A CA 1
ATOM 2733 C C . LYS A 1 321 ? -46.234 -30.899 91.971 1.00 74.38 321 LYS A C 1
ATOM 2735 O O . LYS A 1 321 ? -45.390 -30.427 91.216 1.00 74.38 321 LYS A O 1
ATOM 2740 N N . LYS A 1 322 ? -46.555 -32.196 91.965 1.00 75.94 322 LYS A N 1
ATOM 2741 C CA . LYS A 1 322 ? -46.041 -33.179 90.997 1.00 75.94 322 LYS A CA 1
ATOM 2742 C C . LYS A 1 322 ? -46.942 -33.352 89.771 1.00 75.94 322 LYS A C 1
ATOM 2744 O O . LYS A 1 322 ? -46.637 -34.199 88.933 1.00 75.94 322 LYS A O 1
ATOM 2749 N N . ARG A 1 323 ? -48.042 -32.597 89.663 1.00 71.12 323 ARG A N 1
ATOM 2750 C CA . ARG A 1 323 ? -48.906 -32.654 88.481 1.00 71.12 323 ARG A CA 1
ATOM 2751 C C . ARG A 1 323 ? -48.144 -32.210 87.222 1.00 71.12 323 ARG A C 1
ATOM 2753 O O . ARG A 1 323 ? -47.266 -31.350 87.336 1.00 71.12 323 ARG A O 1
ATOM 2760 N N . PRO A 1 324 ? -48.463 -32.769 86.044 1.00 60.62 324 PRO A N 1
ATOM 2761 C CA . PRO A 1 324 ? -47.953 -32.246 84.781 1.00 60.62 324 PRO A CA 1
ATOM 2762 C C . PRO A 1 324 ? -48.384 -30.781 84.645 1.00 60.62 324 PRO A C 1
ATOM 2764 O O . PRO A 1 324 ? -49.534 -30.465 84.955 1.00 60.62 324 PRO A O 1
ATOM 2767 N N . LYS A 1 325 ? -47.450 -29.909 84.262 1.00 55.69 325 LYS A N 1
ATOM 2768 C CA . LYS A 1 325 ? -47.697 -28.480 84.043 1.00 55.69 325 LYS A CA 1
ATOM 2769 C C . LYS A 1 325 ? -47.972 -28.196 82.583 1.00 55.69 325 LYS A C 1
ATOM 2771 O O . LYS A 1 325 ? -47.287 -28.836 81.752 1.00 55.69 325 LYS A O 1
#

Sequence (325 aa):
MELYTRMQKIYQIVLIKDAIYRMKESFNKQFDEFYEKKASHLSNIQTKLSRIRKIHTDLQQPHLIKHLTSPKFDPDEEPEQLFIVTDDEITVEKYFSPEQLAEIQLKRLADEERRRKEKLDNWREKGLEEMMGGVLEITKEDELKKDIPKPAFLLTGKPSVHWTEDDKQMYAEYERKVKELNEEREKYRKFLEGDLKKINNEIDEIKEKFDEELTSLFNKWLHVQVAILQEELKIWRLKWMLLIEEEFINREYELKQSINELYKKEVQITKNLETAKSILNQVQEETELLSADDKLMEKNLRKEFSDIHGPLYDFIVKAYKKRPK

pLDDT: mean 82.59, std 12.52, range [50.41, 97.19]

Radius of gyration: 59.59 Å; chains: 1; bounding box: 118×52×177 Å

Secondary structure (DSSP, 8-state):
----SHHHHHHHHHHHHHHHHHHHHHHHHHHHHHHHHHHHHHHHHHHHHHHHHHHHHHTT-HHHHTT-PPP---GGG-GGGGG---GGG--SPPP--HHHHHHHHHHHHHHHHHHHHHHHSTHHHHHHHHHHTT-SS--HHHHHHSPPPPPHHHHTT--GGG--HHHHHHHHHHHHHHHHHHHHHHHHHHHHHHHHHHHHHHHHHHHHHHHHHHHHHHHHHHHHHHHHHHHHHHHHHHHHHHHHHHHHHHHHHHHHHHHHHHHHHHHHHHHHHHHHHHHHHHHHHHHHHHHHHHHHHHHHHHHHTTT--SHHHHHHHHHHTTS--

Organism: NCBI:txid31246